Protein AF-A0A2T1GCI3-F1 (afdb_monomer_lite)

Foldseek 3Di:
DCVVLVVVVVVVVCVVCVVVVVVVVVVVVPDDPDDPPLVVLLVLVVVLLVVCVVVVVDPQVQAAADDPVRVVVVCVVLVFADALSVNSVRRGHQQHVDLLCVLFQFDRPVVQPDDPVLNVVVVVVPQDDDDDSQKTWTGDDVSFKTKIFGRPHHNWTFIFMDGPPPSDPPPRDRPDTPSVRSSVRSVVSSVVVVVVVSVVVD

Secondary structure (DSSP, 8-state):
--HHHHHHHHHHHHHHHHHHHHHHHHHHTS----S--HHHHHHHHHHHHHHHHHTTSS-GGG-BPPPHHHHHHHHHHHT----HHHHHHHHHHSSB-THHHHTSSBPPGGGTTS--HHHHHHHHTT-SPPPPTTEEEEEEETTTEEEEEE-SS-SSPBEEEEETT--S-------SBHHHHHHHHHHHHHHHHHHHHHHTT-

Sequence (202 aa):
MPTLHLHLLTVMQNDFESSINRIINFSAEQGMINAIDINDFELSINKIIDFSAEQGMINAIDIKGMTLHEISCFEKKFNISLPVVYKKFISLCGNNGGRLIDESLIYSIPQLVSLPEEVQEMIEEDTYDPIPKNALFFASDRGVVYWYFICDNTPDPLVWLISEGHKQHLPNLPIIKLSDFIISELKRSVEDFIIRRSTDCY

Organism: NCBI:txid2107692

InterPro domains:
  IPR018958 Knr4/Smi1-like domain [PF09346] (67-166)
  IPR018958 Knr4/Smi1-like domain [SM00860] (65-184)
  IPR037883 Knr4/Smi1-like domain superfamily [G3DSA:3.40.1580.10] (59-199)
  IPR037883 Knr4/Smi1-like domain superfamily [SSF160631] (46-165)

pLDDT: mean 73.99, std 18.18, range [32.72, 93.31]

Structure (mmCIF, N/CA/C/O backbone):
data_AF-A0A2T1GCI3-F1
#
_entry.id   AF-A0A2T1GCI3-F1
#
loop_
_atom_site.group_PDB
_atom_site.id
_atom_site.type_symbol
_atom_site.label_atom_id
_atom_site.label_alt_id
_atom_site.label_comp_id
_atom_site.label_asym_id
_atom_site.label_entity_id
_atom_site.label_seq_id
_atom_site.pdbx_PDB_ins_code
_atom_site.Cartn_x
_atom_site.Cartn_y
_atom_site.Cartn_z
_atom_site.occupancy
_atom_site.B_iso_or_equiv
_atom_site.auth_seq_id
_atom_site.auth_comp_id
_atom_site.auth_asym_id
_atom_site.auth_atom_id
_atom_site.pdbx_PDB_model_num
ATOM 1 N N . MET A 1 1 ? 0.619 24.850 34.212 1.00 44.16 1 MET A N 1
ATOM 2 C CA . MET A 1 1 ? 0.667 23.426 34.614 1.00 44.16 1 MET A CA 1
ATOM 3 C C . MET A 1 1 ? 0.911 22.549 33.373 1.00 44.16 1 MET A C 1
ATOM 5 O O . MET A 1 1 ? -0.012 21.875 32.944 1.00 44.16 1 MET A O 1
ATOM 9 N N . PRO A 1 2 ? 2.107 22.569 32.748 1.00 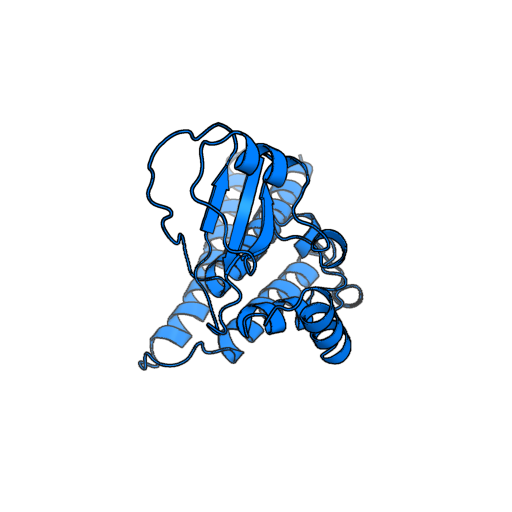50.00 2 PRO A N 1
ATOM 10 C CA . PRO A 1 2 ? 2.387 21.821 31.506 1.00 50.00 2 PRO A CA 1
ATOM 11 C C . PRO A 1 2 ? 2.845 20.371 31.757 1.00 50.00 2 PRO A C 1
ATOM 13 O O . PRO A 1 2 ? 2.850 19.537 30.858 1.00 50.00 2 PRO A O 1
ATOM 16 N N . THR A 1 3 ? 3.238 20.059 32.992 1.00 43.41 3 THR A N 1
ATOM 17 C CA . THR A 1 3 ? 3.963 18.832 33.342 1.00 43.41 3 THR A CA 1
ATOM 18 C C . THR A 1 3 ? 3.081 17.583 33.363 1.00 43.41 3 THR A C 1
ATOM 20 O O . THR A 1 3 ? 3.573 16.498 33.080 1.00 43.41 3 THR A O 1
ATOM 23 N N . LEU A 1 4 ? 1.779 17.719 33.649 1.00 42.34 4 LEU A N 1
ATOM 24 C CA . LEU A 1 4 ? 0.840 16.588 33.629 1.00 42.34 4 LEU A CA 1
ATOM 25 C C . LEU A 1 4 ? 0.531 16.112 32.200 1.00 42.34 4 LEU A C 1
ATOM 27 O O . LEU A 1 4 ? 0.316 14.924 31.986 1.00 42.34 4 LEU A O 1
ATOM 31 N N . HIS A 1 5 ? 0.529 17.033 31.233 1.00 40.22 5 HIS A N 1
ATOM 32 C CA . HIS A 1 5 ? 0.180 16.744 29.843 1.00 40.22 5 HIS A CA 1
ATOM 33 C C . HIS A 1 5 ? 1.302 16.001 29.112 1.00 40.22 5 HIS A C 1
ATOM 35 O O . HIS A 1 5 ? 1.043 14.975 28.488 1.00 40.22 5 HIS A O 1
ATOM 41 N N . LEU A 1 6 ? 2.559 16.439 29.289 1.00 43.06 6 LEU A N 1
ATOM 42 C CA . LEU A 1 6 ? 3.715 15.679 28.801 1.00 43.06 6 LEU A CA 1
ATOM 43 C C . LEU A 1 6 ? 3.746 14.272 29.405 1.00 43.06 6 LEU A C 1
ATOM 45 O O . LEU A 1 6 ? 4.014 13.314 28.695 1.00 43.06 6 LEU A O 1
ATOM 49 N N . HIS A 1 7 ? 3.433 14.133 30.697 1.00 42.34 7 HIS A N 1
ATOM 50 C CA . HIS A 1 7 ? 3.468 12.830 31.358 1.00 42.34 7 HIS A CA 1
ATOM 51 C C . HIS A 1 7 ? 2.409 11.863 30.806 1.00 42.34 7 HIS A C 1
ATOM 53 O O . HIS A 1 7 ? 2.720 10.700 30.584 1.00 42.34 7 HIS A O 1
ATOM 59 N N . LEU A 1 8 ? 1.193 12.340 30.518 1.00 39.59 8 LEU A N 1
ATOM 60 C CA . LEU A 1 8 ? 0.137 11.537 29.888 1.00 39.59 8 LEU A CA 1
ATOM 61 C C . LEU A 1 8 ? 0.494 11.116 28.455 1.00 39.59 8 LEU A C 1
ATOM 63 O O . LEU A 1 8 ? 0.328 9.948 28.119 1.00 39.59 8 LEU A O 1
ATOM 67 N N . LEU A 1 9 ? 1.040 12.026 27.642 1.00 42.19 9 LEU A N 1
ATOM 68 C CA . LEU A 1 9 ? 1.500 11.716 26.281 1.00 42.19 9 LEU A CA 1
ATOM 69 C C . LEU A 1 9 ? 2.639 10.692 26.284 1.00 42.19 9 LEU A C 1
ATOM 71 O O . LEU A 1 9 ? 2.593 9.722 25.534 1.00 42.19 9 LEU A O 1
ATOM 75 N N . THR A 1 10 ? 3.618 10.855 27.178 1.00 44.31 10 THR A N 1
ATOM 76 C CA . THR A 1 10 ? 4.719 9.897 27.335 1.00 44.31 10 THR A CA 1
ATOM 77 C C . THR A 1 10 ? 4.220 8.537 27.821 1.00 44.31 10 THR A C 1
ATOM 79 O O . THR A 1 10 ? 4.706 7.515 27.354 1.00 44.31 10 THR A O 1
ATOM 82 N N . VAL A 1 11 ? 3.235 8.488 28.723 1.00 45.91 11 VAL A N 1
ATOM 83 C CA . VAL A 1 11 ? 2.642 7.222 29.186 1.00 45.91 11 VAL A CA 1
ATOM 84 C C . VAL A 1 11 ? 1.863 6.532 28.063 1.00 45.91 11 VAL A C 1
ATOM 86 O O . VAL A 1 11 ? 2.051 5.340 27.863 1.00 45.91 11 VAL A O 1
ATOM 89 N N . MET A 1 12 ? 1.074 7.265 27.272 1.00 45.44 12 MET A N 1
ATOM 90 C CA . MET A 1 12 ? 0.324 6.693 26.145 1.00 45.44 12 MET A CA 1
ATOM 91 C C . MET A 1 12 ? 1.232 6.220 25.000 1.00 45.44 12 MET A C 1
ATOM 93 O O . MET A 1 12 ? 0.994 5.152 24.441 1.00 45.44 12 MET A O 1
ATOM 97 N N . GLN A 1 13 ? 2.291 6.971 24.677 1.00 45.19 13 GLN A N 1
ATOM 98 C CA . GLN A 1 13 ? 3.302 6.562 23.695 1.00 45.19 13 GLN A CA 1
ATOM 99 C C . GLN A 1 13 ? 4.082 5.333 24.172 1.00 45.19 13 GLN A C 1
ATOM 101 O O . GLN A 1 13 ? 4.258 4.389 23.409 1.00 45.19 13 GLN A O 1
ATOM 106 N N . ASN A 1 14 ? 4.473 5.294 25.448 1.00 46.28 14 ASN A N 1
ATOM 107 C CA . ASN A 1 14 ? 5.158 4.137 26.021 1.00 46.28 14 ASN A CA 1
ATOM 108 C C . ASN A 1 14 ? 4.250 2.904 26.098 1.00 46.28 14 ASN A C 1
ATOM 110 O O . ASN A 1 14 ? 4.732 1.797 25.883 1.00 46.28 14 ASN A O 1
ATOM 114 N N . ASP A 1 15 ? 2.954 3.063 26.375 1.00 48.19 15 ASP A N 1
ATOM 115 C CA . ASP A 1 15 ? 1.998 1.951 26.386 1.00 48.19 15 ASP A CA 1
ATOM 116 C C . ASP A 1 15 ? 1.708 1.434 24.971 1.00 48.19 15 ASP A C 1
ATOM 118 O O . ASP A 1 15 ? 1.579 0.221 24.782 1.00 48.19 15 ASP A O 1
ATOM 122 N N . PHE A 1 16 ? 1.682 2.314 23.966 1.00 50.75 16 PHE A N 1
ATOM 123 C CA . PHE A 1 16 ? 1.576 1.940 22.555 1.00 50.75 16 PHE A CA 1
ATOM 124 C C . PHE A 1 16 ? 2.830 1.204 22.074 1.00 50.75 16 PHE A C 1
ATOM 126 O O . PHE A 1 16 ? 2.729 0.069 21.605 1.00 50.75 16 PHE A O 1
ATOM 133 N N . GLU A 1 17 ? 4.019 1.780 22.271 1.00 45.53 17 GLU A N 1
ATOM 134 C CA . GLU A 1 17 ? 5.284 1.131 21.919 1.00 45.53 17 GLU A CA 1
ATOM 135 C C . GLU A 1 17 ? 5.468 -0.184 22.683 1.00 45.53 17 GLU A C 1
ATOM 137 O O . GLU A 1 17 ? 5.867 -1.182 22.095 1.00 45.53 17 GLU A O 1
ATOM 142 N N . SER A 1 18 ? 5.123 -0.242 23.972 1.00 51.00 18 SER A N 1
ATOM 143 C CA . SER A 1 18 ? 5.188 -1.464 24.785 1.00 51.00 18 SER A CA 1
ATOM 144 C C . SER A 1 18 ? 4.214 -2.537 24.297 1.00 51.00 18 SER A C 1
ATOM 146 O O . SER A 1 18 ? 4.582 -3.710 24.218 1.00 51.00 18 SER A O 1
ATOM 148 N N . SER A 1 19 ? 2.990 -2.160 23.919 1.00 44.72 19 SER A N 1
ATOM 149 C CA . SER A 1 19 ? 1.986 -3.099 23.407 1.00 44.72 19 SER A CA 1
ATOM 150 C C . SER A 1 19 ? 2.368 -3.625 22.027 1.00 44.72 19 SER A C 1
ATOM 152 O O . SER A 1 19 ? 2.342 -4.833 21.800 1.00 44.72 19 SER A O 1
ATOM 154 N N . ILE A 1 20 ? 2.820 -2.750 21.130 1.00 44.78 20 ILE A N 1
ATOM 155 C CA . ILE A 1 20 ? 3.276 -3.117 19.788 1.00 44.78 20 ILE A CA 1
ATOM 156 C C . ILE A 1 20 ? 4.565 -3.945 19.855 1.00 44.78 20 ILE A C 1
ATOM 158 O O . ILE A 1 20 ? 4.640 -4.996 19.223 1.00 44.78 20 ILE A O 1
ATOM 162 N N . ASN A 1 21 ? 5.541 -3.563 20.683 1.00 44.88 21 ASN A N 1
ATOM 163 C CA . ASN A 1 21 ? 6.788 -4.314 20.845 1.00 44.88 21 ASN A CA 1
ATOM 164 C C . ASN A 1 21 ? 6.571 -5.666 21.534 1.00 44.88 21 ASN A C 1
ATOM 166 O O . ASN A 1 21 ? 7.209 -6.643 21.154 1.00 44.88 21 ASN A O 1
ATOM 170 N N . ARG A 1 22 ? 5.644 -5.784 22.497 1.00 45.28 22 ARG A N 1
ATOM 171 C CA . ARG A 1 22 ? 5.258 -7.094 23.062 1.00 45.28 22 ARG A CA 1
ATOM 172 C C . ARG A 1 22 ? 4.640 -8.013 22.013 1.00 45.28 22 ARG A C 1
ATOM 174 O O . ARG A 1 22 ? 4.895 -9.212 22.037 1.00 45.28 22 ARG A O 1
ATOM 181 N N . ILE A 1 23 ? 3.857 -7.458 21.093 1.00 44.97 23 ILE A N 1
ATOM 182 C CA . ILE A 1 23 ? 3.200 -8.215 20.022 1.00 44.97 23 ILE A CA 1
ATOM 183 C C . ILE A 1 23 ? 4.208 -8.625 18.933 1.00 44.97 23 ILE A C 1
ATOM 185 O O . ILE A 1 23 ? 4.157 -9.754 18.449 1.00 44.97 23 ILE A O 1
ATOM 189 N N . ILE A 1 24 ? 5.159 -7.752 18.592 1.00 42.09 24 ILE A N 1
ATOM 190 C CA . ILE A 1 24 ? 6.235 -8.036 17.627 1.00 42.09 24 ILE A CA 1
ATOM 191 C C . ILE A 1 24 ? 7.214 -9.075 18.191 1.00 42.09 24 ILE A C 1
ATOM 193 O O . ILE A 1 24 ? 7.552 -10.041 17.508 1.00 42.09 24 ILE A O 1
ATOM 197 N N . ASN A 1 25 ? 7.610 -8.946 19.461 1.00 41.62 25 ASN A N 1
ATOM 198 C CA . ASN A 1 25 ? 8.545 -9.879 20.094 1.00 41.62 25 ASN A CA 1
ATOM 199 C C . ASN A 1 25 ? 7.956 -11.286 20.282 1.00 41.62 25 ASN A C 1
ATOM 201 O O . ASN A 1 25 ? 8.707 -12.254 20.253 1.00 41.62 25 ASN A O 1
ATOM 205 N N . PHE A 1 26 ? 6.629 -11.426 20.385 1.00 40.62 26 PHE A N 1
ATOM 206 C CA . PHE A 1 26 ? 5.978 -12.742 20.389 1.00 40.62 26 PHE A CA 1
ATOM 207 C C . PHE A 1 26 ? 6.154 -13.493 19.055 1.00 40.62 26 PHE A C 1
ATOM 209 O O . PHE A 1 26 ? 6.191 -14.720 19.034 1.00 40.62 26 PHE A O 1
ATOM 216 N N . SER A 1 27 ? 6.312 -12.760 17.948 1.00 39.66 27 SER A N 1
ATOM 217 C CA . SER A 1 27 ? 6.485 -13.336 16.605 1.00 39.66 27 SER A CA 1
ATOM 218 C C . SER A 1 27 ? 7.957 -13.667 16.304 1.00 39.66 27 SER A C 1
ATOM 220 O O . SER A 1 27 ? 8.249 -14.588 15.548 1.00 39.66 27 SER A O 1
ATOM 222 N N . ALA A 1 28 ? 8.906 -12.982 16.956 1.00 38.25 28 ALA A N 1
ATOM 223 C CA . ALA A 1 28 ? 10.346 -13.189 16.767 1.00 38.25 28 ALA A CA 1
ATOM 224 C C . ALA A 1 28 ? 10.915 -14.438 17.481 1.00 38.25 28 ALA A C 1
ATOM 226 O O . ALA A 1 28 ? 11.999 -14.901 17.126 1.00 38.25 28 ALA A O 1
ATOM 227 N N . GLU A 1 29 ? 10.206 -15.012 18.461 1.00 42.09 29 GLU A N 1
ATOM 228 C CA . GLU A 1 29 ? 10.645 -16.225 19.178 1.00 42.09 29 GLU A CA 1
ATOM 229 C C . GLU A 1 29 ? 10.379 -17.535 18.406 1.00 42.09 29 GLU A C 1
ATOM 231 O O . GLU A 1 29 ? 10.914 -18.586 18.764 1.00 42.09 29 GLU A O 1
ATOM 236 N N . GLN A 1 30 ? 9.623 -17.493 17.303 1.00 41.72 30 GLN A N 1
ATOM 237 C CA . GLN A 1 30 ? 9.392 -18.636 16.410 1.00 41.72 30 GLN A CA 1
ATOM 238 C C . GLN A 1 30 ? 10.363 -18.563 15.224 1.00 41.72 30 GLN A C 1
ATOM 240 O O . GLN A 1 30 ? 10.015 -18.186 14.109 1.00 41.72 30 GLN A O 1
ATOM 245 N N . GLY A 1 31 ? 11.634 -18.873 15.478 1.00 37.59 31 GLY A N 1
ATOM 246 C CA . GLY A 1 31 ? 12.679 -18.800 14.464 1.00 37.59 31 GLY A CA 1
ATOM 247 C C . GLY A 1 31 ? 12.422 -19.713 13.262 1.00 37.59 31 GLY A C 1
ATOM 248 O O . GLY A 1 31 ? 12.626 -20.914 13.381 1.00 37.59 31 GLY A O 1
ATOM 249 N N . MET A 1 32 ? 12.074 -19.132 12.105 1.00 32.72 32 MET A N 1
ATOM 250 C CA . MET A 1 32 ? 12.377 -19.623 10.750 1.00 32.72 32 MET A CA 1
ATOM 251 C C . MET A 1 32 ? 12.239 -18.487 9.721 1.00 32.72 32 MET A C 1
ATOM 253 O O . MET A 1 32 ? 11.146 -18.032 9.407 1.00 32.72 32 MET A O 1
ATOM 257 N N . ILE A 1 33 ? 13.359 -18.058 9.136 1.00 42.31 33 ILE A N 1
ATOM 258 C CA . ILE A 1 33 ? 13.370 -17.248 7.911 1.00 42.31 33 ILE A CA 1
ATOM 259 C C . ILE A 1 33 ? 13.001 -18.189 6.756 1.00 42.31 33 ILE A C 1
ATOM 261 O O . ILE A 1 33 ? 13.798 -19.080 6.470 1.00 42.31 33 ILE A O 1
ATOM 265 N N . ASN A 1 34 ? 11.814 -18.035 6.148 1.00 42.44 34 ASN A N 1
ATOM 266 C CA . ASN A 1 34 ? 11.482 -18.330 4.732 1.00 42.44 34 ASN A CA 1
ATOM 267 C C . ASN A 1 34 ? 9.962 -18.445 4.495 1.00 42.44 34 ASN A C 1
ATOM 269 O O . ASN A 1 34 ? 9.430 -19.520 4.238 1.00 42.44 34 ASN A O 1
ATOM 273 N N . ALA A 1 35 ? 9.278 -17.313 4.554 1.00 42.00 35 ALA A N 1
ATOM 274 C CA . ALA A 1 35 ? 8.058 -16.949 3.836 1.00 42.00 35 ALA A CA 1
ATOM 275 C C . ALA A 1 35 ? 7.761 -15.526 4.315 1.00 42.00 35 ALA A C 1
ATOM 277 O O . ALA A 1 35 ? 8.018 -15.214 5.475 1.00 42.00 35 ALA A O 1
ATOM 278 N N . ILE A 1 36 ? 7.236 -14.647 3.467 1.00 55.16 36 ILE A N 1
ATOM 279 C CA . ILE A 1 36 ? 6.446 -13.548 4.030 1.00 55.16 36 ILE A CA 1
ATOM 280 C C . ILE A 1 36 ? 5.356 -14.253 4.824 1.00 55.16 36 ILE A C 1
ATOM 282 O O . ILE A 1 36 ? 4.579 -14.997 4.215 1.00 55.16 36 ILE A O 1
ATOM 286 N N . ASP A 1 37 ? 5.325 -14.093 6.146 1.00 76.38 37 ASP A N 1
ATOM 287 C CA . ASP A 1 37 ? 4.155 -14.530 6.889 1.00 76.38 37 ASP A CA 1
ATOM 288 C C . ASP A 1 37 ? 3.035 -13.550 6.540 1.00 76.38 37 ASP A C 1
ATOM 290 O O . ASP A 1 37 ? 2.829 -12.499 7.143 1.00 76.38 37 ASP A O 1
ATOM 294 N N . ILE A 1 38 ? 2.374 -13.855 5.425 1.00 76.31 38 ILE A N 1
ATOM 295 C CA . ILE A 1 38 ? 1.299 -13.048 4.869 1.00 76.31 38 ILE A CA 1
ATOM 296 C C . ILE A 1 38 ? 0.133 -12.962 5.856 1.00 76.31 38 ILE A C 1
ATOM 298 O O . ILE A 1 38 ? -0.625 -11.993 5.805 1.00 76.31 38 ILE A O 1
ATOM 302 N N . ASN A 1 39 ? 0.017 -13.941 6.762 1.00 80.00 39 ASN A N 1
ATOM 303 C CA . ASN A 1 39 ? -0.967 -13.923 7.830 1.00 80.00 39 ASN A CA 1
ATOM 304 C C . ASN A 1 39 ? -0.558 -12.914 8.902 1.00 80.00 39 ASN A C 1
ATOM 306 O O . ASN A 1 39 ? -1.410 -12.151 9.345 1.00 80.00 39 ASN A O 1
ATOM 310 N N . ASP A 1 40 ? 0.725 -12.837 9.266 1.00 86.62 40 ASP A N 1
ATOM 311 C CA . ASP A 1 40 ? 1.217 -11.812 10.197 1.00 86.62 40 ASP A CA 1
ATOM 312 C C . ASP A 1 40 ? 1.079 -10.398 9.622 1.00 86.62 40 ASP A C 1
ATOM 314 O O . ASP A 1 40 ? 0.693 -9.465 10.335 1.00 86.62 40 ASP A O 1
ATOM 318 N N . PHE A 1 41 ? 1.339 -10.229 8.322 1.00 88.44 41 PHE A N 1
ATOM 319 C CA . PHE A 1 41 ? 1.125 -8.958 7.628 1.00 88.44 41 PHE A CA 1
ATOM 320 C C . PHE A 1 41 ? -0.356 -8.549 7.639 1.00 88.44 41 PHE A C 1
ATOM 322 O O . PHE A 1 41 ? -0.692 -7.436 8.044 1.00 88.44 41 PHE A O 1
ATOM 329 N N . GLU A 1 42 ? -1.256 -9.457 7.254 1.00 89.69 42 GLU A N 1
ATOM 330 C CA . GLU A 1 42 ? -2.705 -9.235 7.317 1.00 89.69 42 GLU A CA 1
ATOM 331 C C . GLU A 1 42 ? -3.178 -8.922 8.738 1.00 89.69 42 GLU A C 1
ATOM 333 O O . GLU A 1 42 ? -3.931 -7.971 8.949 1.00 89.69 42 GLU A O 1
ATOM 338 N N . LEU A 1 43 ? -2.724 -9.701 9.720 1.00 89.69 43 LEU A N 1
ATOM 339 C CA . LEU A 1 43 ? -3.068 -9.518 11.124 1.00 89.69 43 LEU A CA 1
ATOM 340 C C . LEU A 1 43 ? -2.609 -8.147 11.625 1.00 89.69 43 LEU A C 1
ATOM 342 O O . LEU A 1 43 ? -3.327 -7.504 12.387 1.00 89.69 43 LEU A O 1
ATOM 346 N N . SER A 1 44 ? -1.437 -7.686 11.190 1.00 90.75 44 SER A N 1
ATOM 347 C CA . SER A 1 44 ? -0.918 -6.362 11.528 1.00 90.75 44 SER A CA 1
ATOM 348 C C . SER A 1 44 ? -1.790 -5.246 10.953 1.00 90.75 44 SER A C 1
ATOM 350 O O . SER A 1 44 ? -2.116 -4.311 11.680 1.00 90.75 44 SER A O 1
ATOM 352 N N . ILE A 1 45 ? -2.231 -5.360 9.694 1.00 90.88 45 ILE A N 1
ATOM 353 C CA . ILE A 1 45 ? -3.151 -4.382 9.093 1.00 90.88 45 ILE A CA 1
ATOM 354 C C . ILE A 1 45 ? -4.489 -4.369 9.835 1.00 90.88 45 ILE A C 1
ATOM 356 O O . ILE A 1 45 ? -4.957 -3.297 10.212 1.00 90.88 45 ILE A O 1
ATOM 360 N N . ASN A 1 46 ? -5.085 -5.537 10.091 1.00 90.94 46 ASN A N 1
ATOM 361 C CA . ASN A 1 46 ? -6.365 -5.622 10.798 1.00 90.94 46 ASN A CA 1
ATOM 362 C C . ASN A 1 46 ? -6.279 -5.004 12.198 1.00 90.94 46 ASN A C 1
ATOM 364 O O . ASN A 1 46 ? -7.134 -4.206 12.559 1.00 90.94 46 ASN A O 1
ATOM 368 N N . LYS A 1 47 ? -5.197 -5.265 12.944 1.00 90.38 47 LYS A N 1
ATOM 369 C CA . LYS A 1 47 ? -4.958 -4.627 14.249 1.00 90.38 47 LYS A CA 1
ATOM 370 C C . LYS A 1 47 ? -4.884 -3.104 14.154 1.00 90.38 47 LYS A C 1
ATOM 372 O O . LYS A 1 47 ? -5.399 -2.421 15.032 1.00 90.38 47 LYS A O 1
ATOM 377 N N . ILE A 1 48 ? -4.240 -2.569 13.114 1.00 90.88 48 ILE A N 1
ATOM 378 C CA . ILE A 1 48 ? -4.174 -1.119 12.899 1.00 90.88 48 ILE A CA 1
ATOM 379 C C . ILE A 1 48 ? -5.567 -0.566 12.584 1.00 90.88 48 ILE A C 1
ATOM 381 O O . ILE A 1 48 ? -5.938 0.461 13.144 1.00 90.88 48 ILE A O 1
ATOM 385 N N . ILE A 1 49 ? -6.353 -1.241 11.740 1.00 90.25 49 ILE A N 1
ATOM 386 C CA . ILE A 1 49 ? -7.736 -0.848 11.425 1.00 90.25 49 ILE A CA 1
ATOM 387 C C . ILE A 1 49 ? -8.598 -0.847 12.693 1.00 90.25 49 ILE A C 1
ATOM 389 O O . ILE A 1 49 ? -9.247 0.158 12.981 1.00 90.25 49 ILE A O 1
ATOM 393 N N . ASP A 1 50 ? -8.565 -1.929 13.471 1.00 90.19 50 ASP A N 1
ATOM 394 C CA . ASP A 1 50 ? -9.333 -2.062 14.712 1.00 90.19 50 ASP A CA 1
ATOM 395 C C . ASP A 1 50 ? -8.967 -0.948 15.699 1.00 90.19 50 ASP A C 1
ATOM 397 O O . ASP A 1 50 ? -9.837 -0.215 16.168 1.00 90.19 50 ASP A O 1
ATOM 401 N N . PHE A 1 51 ? -7.670 -0.736 15.931 1.00 90.56 51 PHE A N 1
ATOM 402 C CA . PHE A 1 51 ? -7.192 0.331 16.805 1.00 90.56 51 PHE A CA 1
ATOM 403 C C . PHE A 1 51 ? -7.593 1.724 16.295 1.00 90.56 51 PHE A C 1
ATOM 405 O O . PHE A 1 51 ? -8.038 2.571 17.067 1.00 90.56 51 PHE A O 1
ATOM 412 N N . SER A 1 52 ? -7.506 1.970 14.985 1.00 88.19 52 SER A N 1
ATOM 413 C CA . SER A 1 52 ? -7.936 3.238 14.377 1.00 88.19 52 SER A CA 1
ATOM 414 C C . SER A 1 52 ? -9.431 3.493 14.590 1.00 88.19 52 SER A C 1
ATOM 416 O O . SER A 1 52 ? -9.845 4.633 14.826 1.00 88.19 52 SER A O 1
ATOM 418 N N . ALA A 1 53 ? -10.251 2.441 14.527 1.00 89.31 53 ALA A N 1
ATOM 419 C CA . ALA A 1 53 ? -11.677 2.519 14.814 1.00 89.31 53 ALA A CA 1
ATOM 420 C C . ALA A 1 53 ? -11.942 2.798 16.302 1.00 89.31 53 ALA A C 1
ATOM 422 O O . ALA A 1 53 ? -12.771 3.649 16.624 1.00 89.31 53 ALA A O 1
ATOM 423 N N . GLU A 1 54 ? -11.195 2.164 17.211 1.00 90.12 54 GLU A N 1
ATOM 424 C CA . GLU A 1 54 ? -11.261 2.428 18.657 1.00 90.12 54 GLU A CA 1
ATOM 425 C C . GLU A 1 54 ? -10.911 3.883 19.006 1.00 90.12 54 GLU A C 1
ATOM 427 O O . GLU A 1 54 ? -11.558 4.485 19.865 1.00 90.12 54 GLU A O 1
ATOM 432 N N . GLN A 1 55 ? -9.939 4.484 18.309 1.00 88.56 55 GLN A N 1
ATOM 433 C CA . GLN A 1 55 ? -9.589 5.904 18.471 1.00 88.56 55 GLN A CA 1
ATOM 434 C C . GLN A 1 55 ? -10.615 6.865 17.838 1.00 88.56 55 GLN A C 1
ATOM 436 O O . GLN A 1 55 ? -10.507 8.089 17.981 1.00 88.56 55 GLN A O 1
ATOM 441 N N . GLY A 1 56 ? -11.614 6.340 17.121 1.00 88.06 56 GLY A N 1
ATOM 442 C CA . GLY A 1 56 ? -12.593 7.131 16.378 1.00 88.06 56 GLY A CA 1
ATOM 443 C C . GLY A 1 56 ? -11.990 7.885 15.189 1.00 88.06 56 GLY A C 1
ATOM 444 O O . GLY A 1 56 ? -12.553 8.896 14.767 1.00 88.06 56 GLY A O 1
ATOM 445 N N . MET A 1 57 ? -10.838 7.436 14.678 1.00 85.12 57 MET A N 1
ATOM 446 C CA . MET A 1 57 ? -10.220 7.978 13.463 1.00 85.12 57 MET A CA 1
ATOM 447 C C . MET A 1 57 ? -11.022 7.574 12.228 1.00 85.12 57 MET A C 1
ATOM 449 O O . MET A 1 57 ? -11.263 8.382 11.332 1.00 85.12 57 MET A O 1
ATOM 453 N N . ILE A 1 58 ? -11.451 6.315 12.204 1.00 88.81 58 ILE A N 1
ATOM 454 C CA . ILE A 1 58 ? -12.242 5.719 11.134 1.00 88.81 58 ILE A CA 1
ATOM 455 C C . ILE A 1 58 ? -13.486 5.054 11.713 1.00 88.81 58 ILE A C 1
ATOM 457 O O . ILE A 1 58 ? -13.564 4.747 12.900 1.00 88.81 58 ILE A O 1
ATOM 461 N N . ASN A 1 59 ? -14.446 4.778 10.843 1.00 85.25 59 ASN A N 1
ATOM 462 C CA . ASN A 1 59 ? -15.514 3.836 11.117 1.00 85.25 59 ASN A CA 1
ATOM 463 C C . ASN A 1 59 ? -15.200 2.549 10.349 1.00 85.25 59 ASN A C 1
ATOM 465 O O . ASN A 1 59 ? -15.111 2.573 9.124 1.00 85.25 59 ASN A O 1
ATOM 469 N N . ALA A 1 60 ? -15.021 1.434 11.060 1.00 78.50 60 ALA A N 1
ATOM 470 C CA . ALA A 1 60 ? -14.617 0.161 10.457 1.00 78.50 60 ALA A CA 1
ATOM 471 C C . ALA A 1 60 ? -15.578 -0.318 9.351 1.00 78.50 60 ALA A C 1
ATOM 473 O O . ALA A 1 60 ? -15.152 -0.986 8.415 1.00 78.50 60 ALA A O 1
ATOM 474 N N . ILE A 1 61 ? -16.860 0.063 9.422 1.00 79.81 61 ILE A N 1
ATOM 475 C CA . ILE A 1 61 ? -17.881 -0.283 8.417 1.00 79.81 61 ILE A CA 1
ATOM 476 C C . ILE A 1 61 ? -17.617 0.415 7.075 1.00 79.81 61 ILE A C 1
ATOM 478 O O . ILE A 1 61 ? -17.999 -0.098 6.023 1.00 79.81 61 ILE A O 1
ATOM 482 N N . ASP A 1 62 ? -16.955 1.571 7.106 1.00 82.06 62 ASP A N 1
ATOM 483 C CA . ASP A 1 62 ? -16.672 2.366 5.914 1.00 82.06 62 ASP A CA 1
ATOM 484 C C . ASP A 1 62 ? -15.395 1.892 5.201 1.00 82.06 62 ASP A C 1
ATOM 486 O O . ASP A 1 62 ? -15.161 2.267 4.048 1.00 82.06 62 ASP A O 1
ATOM 490 N N . ILE A 1 63 ? -14.601 1.026 5.846 1.00 86.00 63 ILE A N 1
ATOM 491 C CA . ILE A 1 63 ? -13.421 0.411 5.241 1.00 86.00 63 ILE A CA 1
ATOM 492 C C . ILE A 1 63 ? -13.852 -0.669 4.254 1.00 86.00 63 ILE A C 1
ATOM 494 O O . ILE A 1 63 ? -14.561 -1.619 4.584 1.00 86.00 63 ILE A O 1
ATOM 498 N N . LYS A 1 64 ? -13.393 -0.528 3.015 1.00 87.31 64 LYS A N 1
ATOM 499 C CA . LYS A 1 64 ? -13.726 -1.421 1.916 1.00 87.31 64 LYS A CA 1
ATOM 500 C C . LYS A 1 64 ? -12.475 -1.790 1.139 1.00 87.31 64 LYS A C 1
ATOM 502 O O . LYS A 1 64 ? -11.795 -0.938 0.571 1.00 87.31 64 LYS A O 1
ATOM 507 N N . GLY A 1 65 ? -12.205 -3.081 1.049 1.00 88.69 65 GLY A N 1
ATOM 508 C CA . GLY A 1 65 ? -11.179 -3.615 0.169 1.00 88.69 65 GLY A CA 1
ATOM 509 C C . GLY A 1 65 ? -11.651 -3.833 -1.267 1.00 88.69 65 GLY A C 1
ATOM 510 O O . GLY A 1 65 ? -12.839 -3.735 -1.588 1.00 88.69 65 GLY A O 1
ATOM 511 N N . MET A 1 66 ? -10.700 -4.160 -2.137 1.00 89.62 66 MET A N 1
ATOM 512 C CA . MET A 1 66 ? -10.967 -4.688 -3.469 1.00 89.62 66 MET A CA 1
ATOM 513 C C . MET A 1 66 ? -11.234 -6.192 -3.420 1.00 89.62 66 MET A C 1
ATOM 515 O O . MET A 1 66 ? -10.534 -6.966 -2.769 1.00 89.62 66 MET A O 1
ATOM 519 N N . THR A 1 67 ? -12.213 -6.628 -4.194 1.00 90.94 67 THR A N 1
ATOM 520 C CA . THR A 1 67 ? -12.450 -8.038 -4.483 1.00 90.94 67 THR A CA 1
ATOM 521 C C . THR A 1 67 ? -11.352 -8.607 -5.382 1.00 90.94 67 THR A C 1
ATOM 523 O O . THR A 1 67 ? -10.728 -7.897 -6.172 1.00 90.94 67 THR A O 1
ATOM 526 N N . LEU A 1 68 ? -11.169 -9.931 -5.352 1.00 91.06 68 LEU A N 1
ATOM 527 C CA . LEU A 1 68 ? -10.254 -10.625 -6.270 1.00 91.06 68 LEU A CA 1
ATOM 528 C C . LEU A 1 68 ? -10.569 -10.339 -7.747 1.00 91.06 68 LEU A C 1
ATOM 530 O O . LEU A 1 68 ? -9.666 -10.299 -8.581 1.00 91.06 68 LEU A O 1
ATOM 534 N N . HIS A 1 69 ? -11.848 -10.129 -8.072 1.00 91.62 69 HIS A N 1
ATOM 535 C CA . HIS A 1 69 ? -12.269 -9.762 -9.418 1.00 91.62 69 HIS A CA 1
ATOM 536 C C . HIS A 1 69 ? -11.777 -8.362 -9.802 1.00 91.62 69 HIS A C 1
ATOM 538 O O . HIS A 1 69 ? -11.169 -8.210 -10.858 1.00 91.62 69 HIS A O 1
ATOM 544 N N . GLU A 1 70 ? -11.972 -7.364 -8.934 1.00 90.19 70 GLU A N 1
ATOM 545 C CA . GLU A 1 70 ? -11.490 -5.995 -9.159 1.00 90.19 70 GLU A CA 1
ATOM 546 C C . GLU A 1 70 ? -9.960 -5.951 -9.284 1.00 90.19 70 GLU A C 1
ATOM 548 O O . GLU A 1 70 ? -9.443 -5.303 -10.193 1.00 90.19 70 GLU A O 1
ATOM 553 N N . ILE A 1 71 ? -9.238 -6.694 -8.437 1.00 90.69 71 ILE A N 1
ATOM 554 C CA . ILE A 1 71 ? -7.772 -6.817 -8.507 1.00 90.69 71 ILE A CA 1
ATOM 555 C C . ILE A 1 71 ? -7.348 -7.428 -9.848 1.00 90.69 71 ILE A C 1
ATOM 557 O O . ILE A 1 71 ? -6.475 -6.890 -10.524 1.00 90.69 71 ILE A O 1
ATOM 561 N N . SER A 1 72 ? -7.997 -8.513 -10.282 1.00 91.56 72 SER A N 1
ATOM 562 C CA . SER A 1 72 ? -7.692 -9.143 -11.572 1.00 91.56 72 SER A CA 1
ATOM 563 C C . SER A 1 72 ? -7.985 -8.214 -12.755 1.00 91.56 72 SER A C 1
ATOM 565 O O . SER A 1 72 ? -7.232 -8.190 -13.730 1.00 91.56 72 SER A O 1
ATOM 567 N N . CYS A 1 73 ? -9.066 -7.434 -12.691 1.00 90.06 73 CYS A N 1
ATOM 568 C CA . CYS A 1 73 ? -9.377 -6.418 -13.693 1.00 90.06 73 CYS A CA 1
ATOM 569 C C . CYS A 1 73 ? -8.315 -5.312 -13.731 1.00 90.06 73 CYS A C 1
ATOM 571 O O . CYS A 1 73 ? -7.937 -4.887 -14.823 1.00 90.06 73 CYS A O 1
ATOM 573 N N . PHE A 1 74 ? -7.807 -4.884 -12.573 1.00 87.31 74 PHE A N 1
ATOM 574 C CA . PHE A 1 74 ? -6.716 -3.916 -12.466 1.00 87.31 74 PHE A CA 1
ATOM 575 C C . PHE A 1 74 ? -5.417 -4.457 -13.084 1.00 87.31 74 PHE A C 1
ATOM 577 O O . PHE A 1 74 ? -4.877 -3.839 -13.999 1.00 87.31 74 PHE A O 1
ATOM 584 N N . GLU A 1 75 ? -4.975 -5.652 -12.677 1.00 89.56 75 GLU A N 1
ATOM 585 C CA . GLU A 1 75 ? -3.789 -6.329 -13.231 1.00 89.56 75 GLU A CA 1
ATOM 586 C C . GLU A 1 75 ? -3.872 -6.452 -14.764 1.00 89.56 75 GLU A C 1
ATOM 588 O O . GLU A 1 75 ? -2.926 -6.113 -15.478 1.00 89.56 75 GLU A O 1
ATOM 593 N N . LYS A 1 76 ? -5.041 -6.842 -15.296 1.00 90.38 76 LYS A N 1
ATOM 594 C CA . LYS A 1 76 ? -5.283 -6.931 -16.747 1.00 90.38 76 LYS A CA 1
ATOM 595 C C . LYS A 1 76 ? -5.257 -5.576 -17.446 1.00 90.38 76 LYS A C 1
ATOM 597 O O . LYS A 1 76 ? -4.703 -5.482 -18.537 1.00 90.38 76 LYS A O 1
ATOM 602 N N . LYS A 1 77 ? -5.867 -4.543 -16.854 1.00 87.06 77 LYS A N 1
ATOM 603 C CA . LYS A 1 77 ? -5.946 -3.198 -17.444 1.00 87.06 77 LYS A CA 1
ATOM 604 C C . LYS A 1 77 ? -4.558 -2.589 -17.640 1.00 87.06 77 LYS A C 1
ATOM 606 O O . LYS A 1 77 ? -4.322 -1.963 -18.668 1.00 87.06 77 LYS A O 1
ATOM 611 N N . PHE A 1 78 ? -3.663 -2.788 -16.675 1.00 83.31 78 PHE A N 1
ATOM 612 C CA . PHE A 1 78 ? -2.313 -2.218 -16.694 1.00 83.31 78 PHE A CA 1
ATOM 613 C C . PHE A 1 78 ? -1.241 -3.193 -17.194 1.00 83.31 78 PHE A C 1
ATOM 615 O O . PHE A 1 78 ? -0.083 -2.807 -17.315 1.00 83.31 78 PHE A O 1
ATOM 622 N N . ASN A 1 79 ? -1.616 -4.433 -17.530 1.00 88.12 79 ASN A N 1
ATOM 623 C CA . ASN A 1 79 ? -0.696 -5.488 -17.958 1.00 88.12 79 ASN A CA 1
ATOM 624 C C . ASN A 1 79 ? 0.464 -5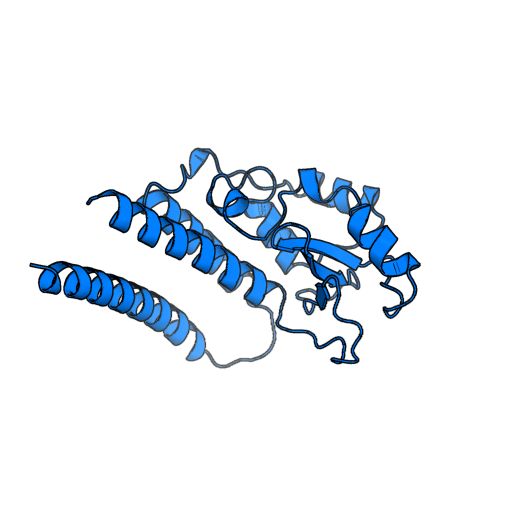.700 -16.960 1.00 88.12 79 ASN A C 1
ATOM 626 O O . ASN A 1 79 ? 1.630 -5.805 -17.345 1.00 88.12 79 ASN A O 1
ATOM 630 N N . ILE A 1 80 ? 0.126 -5.751 -15.670 1.00 88.81 80 ILE A N 1
ATOM 631 C CA . ILE A 1 80 ? 1.054 -5.972 -14.552 1.00 88.81 80 ILE A CA 1
ATOM 632 C C . ILE A 1 80 ? 0.588 -7.144 -13.685 1.00 88.81 80 ILE A C 1
ATOM 634 O O . ILE A 1 80 ? -0.575 -7.539 -13.720 1.00 88.81 80 ILE A O 1
ATOM 638 N N . SER A 1 81 ? 1.500 -7.674 -12.873 1.00 91.44 81 SER A N 1
ATOM 639 C CA . SER A 1 81 ? 1.212 -8.667 -11.834 1.00 91.44 81 SER A CA 1
ATOM 640 C C . SER A 1 81 ? 1.530 -8.052 -10.478 1.00 91.44 81 SER A C 1
ATOM 642 O O . SER A 1 81 ? 2.692 -7.759 -10.187 1.00 91.44 81 SER A O 1
ATOM 644 N N . LEU A 1 82 ? 0.501 -7.808 -9.666 1.00 92.31 82 LEU A N 1
ATOM 645 C CA . LEU A 1 82 ? 0.679 -7.169 -8.372 1.00 92.31 82 LEU A CA 1
ATOM 646 C C . LEU A 1 82 ? 1.341 -8.137 -7.378 1.00 92.31 82 LEU A C 1
ATOM 648 O O . LEU A 1 82 ? 0.976 -9.322 -7.331 1.00 92.31 82 LEU A O 1
ATOM 652 N N . PRO A 1 83 ? 2.248 -7.636 -6.521 1.00 93.19 83 PRO A N 1
ATOM 653 C CA . PRO A 1 83 ? 2.787 -8.395 -5.403 1.00 93.19 83 PRO A CA 1
ATOM 654 C C . PRO A 1 83 ? 1.694 -8.966 -4.504 1.00 93.19 83 PRO A C 1
ATOM 656 O O . PRO A 1 83 ? 0.642 -8.353 -4.309 1.00 93.19 83 PRO A O 1
ATOM 659 N N . VAL A 1 84 ? 1.962 -10.123 -3.900 1.00 93.31 84 VAL A N 1
ATOM 660 C CA . VAL A 1 84 ? 1.032 -10.773 -2.962 1.00 93.31 84 VAL A CA 1
ATOM 661 C C . VAL A 1 84 ? 0.720 -9.854 -1.782 1.00 93.31 84 VAL A C 1
ATOM 663 O O . VAL A 1 84 ? -0.449 -9.690 -1.438 1.00 93.31 84 VAL A O 1
ATOM 666 N N . VAL A 1 85 ? 1.742 -9.201 -1.220 1.00 93.12 85 VAL A N 1
ATOM 667 C CA . VAL A 1 85 ? 1.596 -8.227 -0.126 1.00 93.12 85 VAL A CA 1
ATOM 668 C C . VAL A 1 85 ? 0.679 -7.076 -0.525 1.00 93.12 85 VAL A C 1
ATOM 670 O O . VAL A 1 85 ? -0.250 -6.738 0.207 1.00 93.12 85 VAL A O 1
ATOM 673 N N . TYR A 1 86 ? 0.876 -6.518 -1.720 1.00 92.88 86 TYR A N 1
ATOM 674 C CA . TYR A 1 86 ? 0.062 -5.400 -2.182 1.00 92.88 86 TYR A CA 1
ATOM 675 C C . TYR A 1 86 ? -1.387 -5.814 -2.432 1.00 92.88 86 TYR A C 1
ATOM 677 O O . TYR A 1 86 ? -2.304 -5.137 -1.978 1.00 92.88 86 TYR A O 1
ATOM 685 N N . LYS A 1 87 ? -1.605 -6.971 -3.076 1.00 92.25 87 LYS A N 1
ATOM 686 C CA . LYS A 1 87 ? -2.947 -7.545 -3.256 1.00 92.25 87 LYS A CA 1
ATOM 687 C C . LYS A 1 87 ? -3.659 -7.737 -1.928 1.00 92.25 87 LYS A 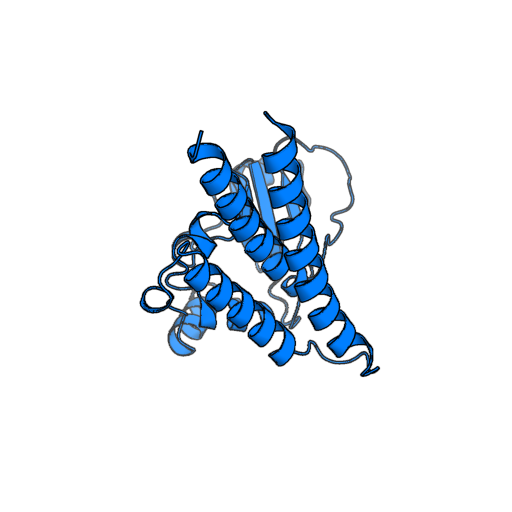C 1
ATOM 689 O O . LYS A 1 87 ? -4.854 -7.473 -1.834 1.00 92.25 87 LYS A O 1
ATOM 694 N N . LYS A 1 88 ? -2.926 -8.175 -0.905 1.00 92.81 88 LYS A N 1
ATOM 695 C CA . LYS A 1 88 ? -3.486 -8.369 0.423 1.00 92.81 88 LYS A CA 1
ATOM 696 C C . LYS A 1 88 ? -3.900 -7.046 1.055 1.00 92.81 88 LYS A C 1
ATOM 698 O O . LYS A 1 88 ? -5.047 -6.914 1.467 1.00 92.81 88 LYS A O 1
ATOM 703 N N . PHE A 1 89 ? -3.016 -6.057 1.035 1.00 92.62 89 PHE A N 1
ATOM 704 C CA . PHE A 1 89 ? -3.304 -4.709 1.513 1.00 92.62 89 PHE A CA 1
ATOM 705 C C . PHE A 1 89 ? -4.543 -4.101 0.831 1.00 92.62 89 PHE A C 1
ATOM 707 O O . PHE A 1 89 ? -5.515 -3.751 1.502 1.00 92.62 89 PHE A O 1
ATOM 714 N N . ILE A 1 90 ? -4.580 -4.068 -0.504 1.00 91.31 90 ILE A N 1
ATOM 715 C CA . ILE A 1 90 ? -5.709 -3.467 -1.231 1.00 91.31 90 ILE A CA 1
ATOM 716 C C . ILE A 1 90 ? -7.004 -4.275 -1.076 1.00 91.31 90 ILE A C 1
ATOM 718 O O . ILE A 1 90 ? -8.089 -3.707 -1.179 1.00 91.31 90 ILE A O 1
ATOM 722 N N . SER A 1 91 ? -6.920 -5.577 -0.776 1.00 91.88 91 SER A N 1
ATOM 723 C CA . SER A 1 91 ? -8.092 -6.403 -0.452 1.00 91.88 91 SER A CA 1
ATOM 724 C C . SER A 1 91 ? -8.700 -6.117 0.921 1.00 91.88 91 SER A C 1
ATOM 726 O O . SER A 1 91 ? -9.842 -6.504 1.155 1.00 91.88 91 SER A O 1
ATOM 728 N N . LEU A 1 92 ? -7.973 -5.429 1.807 1.00 90.44 92 LEU A N 1
ATOM 729 C CA . LEU A 1 92 ? -8.464 -5.025 3.125 1.00 90.44 92 LEU A CA 1
ATOM 730 C C . LEU A 1 92 ? -9.041 -3.606 3.085 1.00 90.44 92 LEU A C 1
ATOM 732 O O . LEU A 1 92 ? -10.157 -3.391 3.547 1.00 90.44 92 LEU A O 1
ATOM 736 N N . CYS A 1 93 ? -8.327 -2.651 2.478 1.00 86.88 93 CYS A N 1
ATOM 737 C CA . CYS A 1 93 ? -8.701 -1.230 2.538 1.00 86.88 93 CYS A CA 1
ATOM 738 C C . CYS A 1 93 ? -8.474 -0.432 1.239 1.00 86.88 93 CYS A C 1
ATOM 740 O O . CYS A 1 93 ? -8.547 0.792 1.249 1.00 86.88 93 CYS A O 1
ATOM 742 N N . GLY A 1 94 ? -8.218 -1.091 0.103 1.00 78.56 94 GLY A N 1
ATOM 743 C CA . GLY A 1 94 ? -7.843 -0.404 -1.142 1.00 78.56 94 GLY A CA 1
ATOM 744 C C . GLY A 1 94 ? -8.970 0.360 -1.852 1.00 78.56 94 GLY A C 1
ATOM 745 O O . GLY A 1 94 ? -8.694 1.313 -2.574 1.00 78.56 94 GLY A O 1
ATOM 746 N N . ASN A 1 95 ? -10.237 -0.029 -1.678 1.00 78.19 95 ASN A N 1
ATOM 747 C CA . ASN A 1 95 ? -11.365 0.633 -2.351 1.00 78.19 95 ASN A CA 1
ATOM 748 C C . ASN A 1 95 ? -11.825 1.882 -1.581 1.00 78.19 95 ASN A C 1
ATOM 750 O O . ASN A 1 95 ? -12.090 2.923 -2.171 1.00 78.19 95 ASN A O 1
ATOM 754 N N . ASN A 1 96 ? -11.891 1.773 -0.255 1.00 79.38 96 ASN A N 1
ATOM 755 C CA . ASN A 1 96 ? -12.082 2.884 0.660 1.00 79.38 96 ASN A CA 1
ATOM 756 C C . ASN A 1 96 ? -11.335 2.582 1.959 1.00 79.38 96 ASN A C 1
ATOM 758 O O . ASN A 1 96 ? -11.709 1.664 2.684 1.00 79.38 96 ASN A O 1
ATOM 762 N N . GLY A 1 97 ? -10.292 3.344 2.260 1.00 76.06 97 GLY A N 1
ATOM 763 C CA . GLY A 1 97 ? -9.581 3.236 3.530 1.00 76.06 97 GLY A CA 1
ATOM 764 C C . GLY A 1 97 ? -9.978 4.298 4.550 1.00 76.06 97 GLY A C 1
ATOM 765 O O . GLY A 1 97 ? -9.415 4.331 5.643 1.00 76.06 97 GLY A O 1
ATOM 766 N N . GLY A 1 98 ? -10.922 5.178 4.196 1.00 82.00 98 GLY A N 1
ATOM 767 C CA . GLY A 1 98 ? -11.253 6.364 4.976 1.00 82.00 98 GLY A CA 1
ATOM 768 C C . GLY A 1 98 ? -10.010 7.172 5.354 1.00 82.00 98 GLY A C 1
ATOM 769 O O . GLY A 1 98 ? -8.982 7.131 4.675 1.00 82.00 98 GLY A O 1
ATOM 770 N N . ARG A 1 99 ? -10.072 7.828 6.519 1.00 81.31 99 ARG A N 1
ATOM 771 C CA . ARG A 1 99 ? -8.969 8.659 7.028 1.00 81.31 99 ARG A CA 1
ATOM 772 C C . ARG A 1 99 ? -7.654 7.906 7.204 1.00 81.31 99 ARG A C 1
ATOM 774 O O . ARG A 1 99 ? -6.613 8.539 7.135 1.00 81.31 99 ARG A O 1
ATOM 781 N N . LEU A 1 100 ? -7.685 6.586 7.402 1.00 82.56 100 LEU A N 1
ATOM 782 C CA . LEU A 1 100 ? -6.469 5.784 7.542 1.00 82.56 100 LEU A CA 1
ATOM 783 C C . LEU A 1 100 ? -5.629 5.783 6.256 1.00 82.56 100 LEU A C 1
ATOM 785 O O . LEU A 1 100 ? -4.409 5.746 6.335 1.00 82.56 100 LEU A O 1
ATOM 789 N N . ILE A 1 101 ? -6.272 5.826 5.085 1.00 81.12 101 ILE A N 1
ATOM 790 C CA . ILE A 1 101 ? -5.573 5.960 3.801 1.00 81.12 101 ILE A CA 1
ATOM 791 C C . ILE A 1 101 ? -5.456 7.429 3.396 1.00 81.12 101 ILE A C 1
ATOM 793 O O . ILE A 1 101 ? -4.388 7.827 2.940 1.00 81.12 101 ILE A O 1
ATOM 797 N N . ASP A 1 102 ? -6.485 8.249 3.629 1.00 78.06 102 ASP A N 1
ATOM 798 C CA . ASP A 1 102 ? -6.466 9.670 3.247 1.00 78.06 102 ASP A CA 1
ATOM 799 C C . ASP A 1 102 ? -5.393 10.482 3.996 1.00 78.06 102 ASP A C 1
ATOM 801 O O . ASP A 1 102 ? -4.877 11.464 3.467 1.00 78.06 102 ASP A O 1
ATOM 805 N N . GLU A 1 103 ? -5.060 10.093 5.232 1.00 76.31 103 GLU A N 1
ATOM 806 C CA . GLU A 1 103 ? -3.976 10.698 6.018 1.00 76.31 103 GLU A CA 1
ATOM 807 C C . GLU A 1 103 ? -2.645 9.948 5.879 1.00 76.31 103 GLU A C 1
ATOM 809 O O . GLU A 1 103 ? -1.682 10.276 6.573 1.00 76.31 103 GLU A O 1
ATOM 814 N N . SER A 1 104 ? -2.585 8.933 5.020 1.00 77.81 104 SER A N 1
ATOM 815 C CA . SER A 1 104 ? -1.357 8.219 4.684 1.00 77.81 104 SER A CA 1
ATOM 816 C C . SER A 1 104 ? -0.735 8.790 3.410 1.00 77.81 104 SER A C 1
ATOM 818 O O . SER A 1 104 ? -1.384 9.490 2.635 1.00 77.81 104 SER A O 1
ATOM 820 N N . LEU A 1 105 ? 0.520 8.440 3.141 1.00 76.81 105 LEU A N 1
ATOM 821 C CA . LEU A 1 105 ? 1.136 8.709 1.835 1.00 76.81 105 LEU A CA 1
ATOM 822 C C . LEU A 1 105 ? 0.614 7.787 0.729 1.00 76.81 105 LEU A C 1
ATOM 824 O O . LEU A 1 105 ? 0.879 8.051 -0.443 1.00 76.81 105 LEU A O 1
ATOM 828 N N . ILE A 1 106 ? -0.061 6.687 1.078 1.00 80.50 106 ILE A N 1
ATOM 829 C CA . ILE A 1 106 ? -0.460 5.640 0.139 1.00 80.50 106 ILE A CA 1
ATOM 830 C C . ILE A 1 106 ? -1.676 6.101 -0.657 1.00 80.50 106 ILE A C 1
ATOM 832 O O . ILE A 1 106 ? -2.694 6.512 -0.108 1.00 80.50 106 ILE A O 1
ATOM 836 N N . TYR A 1 107 ? -1.585 5.969 -1.974 1.00 79.81 107 TYR A N 1
ATOM 837 C CA . TYR A 1 107 ? -2.684 6.263 -2.871 1.00 79.81 107 TYR A CA 1
ATOM 838 C C . TYR A 1 107 ? -3.850 5.298 -2.679 1.00 79.81 107 TYR A C 1
ATOM 840 O O . TYR A 1 107 ? -3.690 4.075 -2.616 1.00 79.81 107 TYR A O 1
ATOM 848 N N . SER A 1 108 ? -5.054 5.862 -2.696 1.00 66.38 108 SER A N 1
ATOM 849 C CA . SER A 1 108 ? -6.270 5.092 -2.934 1.00 66.38 108 SER A CA 1
ATOM 850 C C . SER A 1 108 ? -6.257 4.517 -4.358 1.00 66.38 108 SER A C 1
ATOM 852 O O . SER A 1 108 ? -5.684 5.094 -5.282 1.00 66.38 108 SER A O 1
ATOM 854 N N . ILE A 1 109 ? -6.918 3.380 -4.582 1.00 67.75 109 ILE A N 1
ATOM 855 C CA . ILE A 1 109 ? -6.938 2.719 -5.901 1.00 67.75 109 ILE A CA 1
ATOM 856 C C . ILE A 1 109 ? -7.413 3.632 -7.054 1.00 67.75 109 ILE A C 1
ATOM 858 O O . ILE A 1 109 ? -6.833 3.541 -8.140 1.00 67.75 109 ILE A O 1
ATOM 862 N N . PRO A 1 110 ? -8.401 4.539 -6.880 1.00 58.00 110 PRO A N 1
ATOM 863 C CA . PRO A 1 110 ? -8.766 5.502 -7.921 1.00 58.00 110 PRO A CA 1
ATOM 864 C C . PRO A 1 110 ? -7.610 6.405 -8.383 1.00 58.00 110 PRO A C 1
ATOM 866 O O . PRO A 1 110 ? -7.630 6.866 -9.522 1.00 58.00 110 PRO A O 1
ATOM 869 N N . GLN A 1 111 ? -6.600 6.629 -7.536 1.00 61.12 111 GLN A N 1
ATOM 870 C CA . GLN A 1 111 ? -5.427 7.462 -7.824 1.00 61.12 111 GLN A CA 1
ATOM 871 C C . GLN A 1 111 ? -4.297 6.690 -8.533 1.00 61.12 111 GLN A C 1
ATOM 873 O O . GLN A 1 111 ? -3.429 7.314 -9.131 1.00 61.12 111 GLN A O 1
ATOM 878 N N . LEU A 1 112 ? -4.328 5.350 -8.565 1.00 66.50 112 LEU A N 1
ATOM 879 C CA . LEU A 1 112 ? -3.303 4.514 -9.221 1.00 66.50 112 LEU A CA 1
ATOM 880 C C . LEU A 1 112 ? -3.382 4.497 -10.762 1.00 66.50 112 LEU A C 1
ATOM 882 O O . LEU A 1 112 ? -2.705 3.698 -11.409 1.00 66.50 112 LEU A O 1
ATOM 886 N N . VAL A 1 113 ? -4.263 5.293 -11.378 1.00 57.06 113 VAL A N 1
ATOM 887 C CA . VAL A 1 113 ? -4.693 5.081 -12.774 1.00 57.06 113 VAL A CA 1
ATOM 888 C C . VAL A 1 113 ? -3.766 5.698 -13.834 1.00 57.06 113 VAL A C 1
ATOM 890 O O . VAL A 1 113 ? -3.945 5.437 -15.024 1.00 57.06 113 VAL A O 1
ATOM 893 N N . SER A 1 114 ? -2.711 6.404 -13.452 1.00 57.47 114 SER A N 1
ATOM 894 C CA . SER A 1 114 ? -1.680 6.865 -14.383 1.00 57.47 114 SER A CA 1
ATOM 895 C C . SER A 1 114 ? -0.391 7.163 -13.634 1.00 57.47 114 SER A C 1
ATOM 897 O O . SER A 1 114 ? -0.423 7.498 -12.452 1.00 57.47 114 SER A O 1
ATOM 899 N N . LEU A 1 115 ? 0.741 7.076 -14.334 1.00 64.38 115 LEU A N 1
ATOM 900 C CA . LEU A 1 115 ? 1.939 7.783 -13.894 1.00 64.38 115 LEU A CA 1
ATOM 901 C C . LEU A 1 115 ? 1.547 9.268 -13.777 1.00 64.38 115 LEU A C 1
ATOM 903 O O . LEU A 1 115 ? 0.994 9.780 -14.756 1.00 64.38 115 LEU A O 1
ATOM 907 N N . PRO A 1 116 ? 1.719 9.931 -12.619 1.00 69.50 116 PRO A N 1
ATOM 908 C CA . PRO A 1 116 ? 1.412 11.352 -12.518 1.00 69.50 116 PRO A CA 1
ATOM 909 C C . PRO A 1 116 ? 2.175 12.106 -13.611 1.00 69.50 116 PRO A C 1
ATOM 911 O O . PRO A 1 116 ? 3.337 11.788 -13.862 1.00 69.50 116 PRO A O 1
ATOM 914 N N . GLU A 1 117 ? 1.523 13.057 -14.280 1.00 73.25 117 GLU A N 1
ATOM 915 C CA . GLU A 1 117 ? 2.135 13.874 -15.344 1.00 73.25 117 GLU A CA 1
ATOM 916 C C . GLU A 1 117 ? 3.438 14.519 -14.845 1.00 73.25 117 GLU A C 1
ATOM 918 O O . GLU A 1 117 ? 4.465 14.429 -15.502 1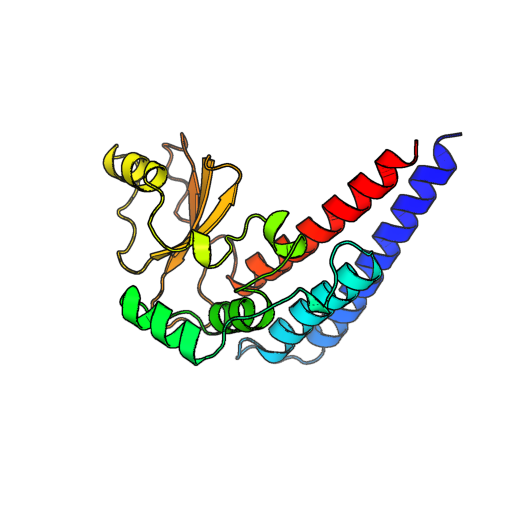.00 73.25 117 GLU A O 1
ATOM 923 N N . GLU A 1 118 ? 3.435 14.976 -13.592 1.00 70.56 118 GLU A N 1
ATOM 924 C CA . GLU A 1 118 ? 4.602 15.488 -12.864 1.00 70.56 118 GLU A CA 1
ATOM 925 C C . GLU A 1 118 ? 5.772 14.484 -12.819 1.00 70.56 118 GLU A C 1
ATOM 927 O O . GLU A 1 118 ? 6.926 14.849 -13.023 1.00 70.56 118 GLU A O 1
ATOM 932 N N . VAL A 1 119 ? 5.497 13.189 -12.619 1.00 73.94 119 VAL A N 1
ATOM 933 C CA . VAL A 1 119 ? 6.538 12.146 -12.635 1.00 73.94 119 VAL A CA 1
ATOM 934 C C . VAL A 1 119 ? 7.038 11.890 -14.058 1.00 73.94 119 VAL A C 1
ATOM 936 O O . VAL A 1 119 ? 8.217 11.597 -14.240 1.00 73.94 119 VAL A O 1
ATOM 939 N N . GLN A 1 120 ? 6.170 11.986 -15.070 1.00 75.44 120 GLN A N 1
ATOM 940 C CA . GLN A 1 120 ? 6.586 11.868 -16.472 1.00 75.44 120 GLN A CA 1
ATOM 941 C C . GLN A 1 120 ? 7.527 13.002 -16.862 1.00 75.44 120 GLN A C 1
ATOM 943 O O . GLN A 1 120 ? 8.613 12.726 -17.368 1.00 75.44 120 GLN A O 1
ATOM 948 N N . GLU A 1 121 ? 7.156 14.241 -16.547 1.00 75.38 121 GLU A N 1
ATOM 949 C CA . GLU A 1 121 ? 7.989 15.422 -16.771 1.00 75.38 121 GLU A CA 1
ATOM 950 C C . GLU A 1 121 ? 9.348 15.273 -16.067 1.00 75.38 121 GLU A C 1
ATOM 952 O O . GLU A 1 121 ? 10.392 15.427 -16.699 1.00 75.38 121 GLU A O 1
ATOM 957 N N . MET A 1 122 ? 9.363 14.829 -14.802 1.00 71.19 122 MET A N 1
ATOM 958 C CA . MET A 1 122 ? 10.605 14.574 -14.057 1.00 71.19 122 MET A CA 1
ATOM 959 C C . MET A 1 122 ? 11.532 13.535 -14.715 1.00 71.19 122 MET A C 1
ATOM 961 O O . MET A 1 122 ? 12.754 13.652 -14.608 1.00 71.19 122 MET A O 1
ATOM 965 N N . ILE A 1 123 ? 10.981 12.494 -15.350 1.00 73.69 123 ILE A N 1
ATOM 966 C CA . ILE A 1 123 ? 11.767 11.462 -16.049 1.00 73.69 123 ILE A CA 1
ATOM 967 C C . ILE A 1 123 ? 12.286 11.995 -17.390 1.00 73.69 123 ILE A C 1
ATOM 969 O O . ILE A 1 123 ? 13.427 11.714 -17.754 1.00 73.69 123 ILE A O 1
ATOM 973 N N . GLU A 1 124 ? 11.455 12.737 -18.127 1.00 73.56 124 GLU A N 1
ATOM 974 C CA . GLU A 1 124 ? 11.774 13.277 -19.455 1.00 73.56 124 GLU A CA 1
ATOM 975 C C . GLU A 1 124 ? 12.815 14.407 -19.410 1.00 73.56 124 GLU A C 1
ATOM 977 O O . GLU A 1 124 ? 13.579 14.566 -20.361 1.00 73.56 124 GLU A O 1
ATOM 982 N N . GLU A 1 125 ? 12.918 15.138 -18.295 1.00 69.31 125 GLU A N 1
ATOM 983 C CA . GLU A 1 125 ? 13.933 16.180 -18.068 1.00 69.31 125 GLU A CA 1
ATOM 984 C C . GLU A 1 125 ? 15.363 15.644 -17.770 1.00 69.31 125 GLU A C 1
ATOM 986 O O . GLU A 1 125 ? 16.270 16.409 -17.429 1.00 69.31 125 GLU A O 1
ATOM 991 N N . ASP A 1 126 ? 15.604 14.346 -18.006 1.00 53.59 126 ASP A N 1
ATOM 992 C CA . ASP A 1 126 ? 16.925 13.731 -18.254 1.00 53.59 126 ASP A CA 1
ATOM 993 C C . ASP A 1 126 ? 17.877 13.587 -17.038 1.00 53.59 126 ASP A C 1
ATOM 995 O O . ASP A 1 126 ? 19.099 13.485 -17.190 1.00 53.59 126 ASP A O 1
ATOM 999 N N . THR A 1 127 ? 17.355 13.534 -15.804 1.00 59.19 127 THR A N 1
ATOM 1000 C CA . THR A 1 127 ? 18.188 13.372 -14.585 1.00 59.19 127 THR A CA 1
ATOM 1001 C C . THR A 1 127 ? 18.052 12.043 -13.835 1.00 59.19 127 THR A C 1
ATOM 1003 O O . THR A 1 127 ? 18.744 11.862 -12.831 1.00 59.19 127 THR A O 1
ATOM 1006 N N . TYR A 1 128 ? 17.225 11.103 -14.304 1.00 63.53 128 TYR A N 1
ATOM 1007 C CA . TYR A 1 128 ? 16.994 9.816 -13.630 1.00 63.53 128 TYR A CA 1
ATOM 1008 C C . TYR A 1 128 ? 17.231 8.619 -14.552 1.00 63.53 128 TYR A C 1
ATOM 1010 O O . TYR A 1 128 ? 17.032 8.694 -15.763 1.00 63.53 128 TYR A O 1
ATOM 1018 N N . ASP A 1 129 ? 17.628 7.488 -13.960 1.00 68.38 129 ASP A N 1
ATOM 1019 C CA . ASP A 1 129 ? 17.618 6.205 -14.662 1.00 68.38 129 ASP A CA 1
ATOM 1020 C C . ASP A 1 129 ? 16.196 5.892 -15.164 1.00 68.38 129 ASP A C 1
ATOM 1022 O O . ASP A 1 129 ? 15.213 6.204 -14.481 1.00 68.38 129 ASP A O 1
ATOM 1026 N N . PRO A 1 130 ? 16.056 5.242 -16.332 1.00 72.06 130 PRO A N 1
ATOM 1027 C CA . PRO A 1 130 ? 14.749 4.929 -16.888 1.00 72.06 130 PRO A CA 1
ATOM 1028 C C . PRO A 1 130 ? 13.948 4.036 -15.937 1.00 72.06 130 PRO A C 1
ATOM 1030 O O . PRO A 1 130 ? 14.382 2.942 -15.564 1.00 72.06 130 PRO A O 1
ATOM 1033 N N . ILE A 1 131 ? 12.742 4.484 -15.589 1.00 78.69 131 ILE A N 1
ATOM 1034 C CA . ILE A 1 131 ? 11.837 3.725 -14.726 1.00 78.69 131 ILE A CA 1
ATOM 1035 C C . ILE A 1 131 ? 11.287 2.517 -15.500 1.00 78.69 131 ILE A C 1
ATOM 1037 O O . ILE A 1 131 ? 10.811 2.670 -16.633 1.00 78.69 131 ILE A O 1
ATOM 1041 N N . PRO A 1 132 ? 11.322 1.300 -14.924 1.00 83.19 132 PRO A N 1
ATOM 1042 C CA . PRO A 1 132 ? 10.756 0.124 -15.569 1.00 83.19 132 PRO A CA 1
ATOM 1043 C C . PRO A 1 132 ? 9.276 0.317 -15.918 1.00 83.19 132 PRO A C 1
ATOM 1045 O O . PRO A 1 132 ? 8.489 0.798 -15.109 1.00 83.19 132 PRO A O 1
ATOM 1048 N N . LYS A 1 133 ? 8.860 -0.135 -17.107 1.00 81.94 133 LYS A N 1
ATOM 1049 C CA . LYS A 1 133 ? 7.460 -0.018 -17.571 1.00 81.94 133 LYS A CA 1
ATOM 1050 C C . LYS A 1 133 ? 6.444 -0.752 -16.690 1.00 81.94 133 LYS A C 1
ATOM 1052 O O . LYS A 1 133 ? 5.254 -0.483 -16.777 1.00 81.94 133 LYS A O 1
ATOM 1057 N N . ASN A 1 134 ? 6.907 -1.708 -15.893 1.00 85.50 134 ASN A N 1
ATOM 1058 C CA . ASN A 1 134 ? 6.117 -2.459 -14.923 1.00 85.50 134 ASN A CA 1
ATOM 1059 C C . ASN A 1 134 ? 6.248 -1.900 -13.494 1.00 85.50 134 ASN A C 1
ATOM 1061 O O . ASN A 1 134 ? 5.908 -2.599 -12.540 1.00 85.50 134 ASN A O 1
ATOM 1065 N N . ALA A 1 135 ? 6.768 -0.684 -13.320 1.00 86.44 135 ALA A N 1
ATOM 1066 C CA . ALA A 1 135 ? 6.722 0.013 -12.045 1.00 86.44 135 ALA A CA 1
ATOM 1067 C C . ALA A 1 135 ? 5.293 0.481 -11.742 1.00 86.44 135 ALA A C 1
ATOM 1069 O O . ALA A 1 135 ? 4.596 0.990 -12.620 1.00 86.44 135 ALA A O 1
ATOM 1070 N N . LEU A 1 136 ? 4.874 0.331 -10.488 1.00 87.88 136 LEU A N 1
ATOM 1071 C CA . LEU A 1 136 ? 3.635 0.899 -9.978 1.00 87.88 136 LEU A CA 1
ATOM 1072 C C . LEU A 1 136 ? 3.960 1.927 -8.898 1.00 87.88 136 LEU A C 1
ATOM 1074 O O . LEU A 1 136 ? 4.538 1.585 -7.866 1.00 87.88 136 LEU A O 1
ATOM 1078 N N . PHE A 1 137 ? 3.554 3.168 -9.141 1.00 87.19 137 PHE A N 1
ATOM 1079 C CA . PHE A 1 137 ? 3.584 4.247 -8.162 1.00 87.19 137 PHE A CA 1
ATOM 1080 C C . PHE A 1 137 ? 2.392 4.110 -7.233 1.00 87.19 137 PHE A C 1
ATOM 1082 O O . PHE A 1 137 ? 1.261 4.034 -7.704 1.00 87.19 137 PHE A O 1
ATOM 1089 N N . PHE A 1 138 ? 2.644 4.044 -5.930 1.00 88.31 138 PHE A N 1
ATOM 1090 C CA . PHE A 1 138 ? 1.607 3.705 -4.954 1.00 88.31 138 PHE A CA 1
ATOM 1091 C C . PHE A 1 138 ? 1.538 4.657 -3.764 1.00 88.31 138 PHE A C 1
ATOM 1093 O O . PHE A 1 138 ? 0.623 4.522 -2.958 1.00 88.31 138 PHE A O 1
ATOM 1100 N N . ALA A 1 139 ? 2.477 5.593 -3.639 1.00 86.88 139 ALA A N 1
ATOM 1101 C CA . ALA A 1 139 ? 2.459 6.600 -2.592 1.00 86.88 139 ALA A CA 1
ATOM 1102 C C . ALA A 1 139 ? 3.164 7.883 -3.043 1.00 86.88 139 ALA A C 1
ATOM 1104 O O . ALA A 1 139 ? 4.084 7.831 -3.867 1.00 86.88 139 ALA A O 1
ATOM 1105 N N . SER A 1 140 ? 2.777 9.019 -2.461 1.00 83.44 140 SER A N 1
ATOM 1106 C CA . SER A 1 140 ? 3.503 10.282 -2.621 1.00 83.44 140 SER A CA 1
ATOM 1107 C C . SER A 1 140 ? 3.401 11.194 -1.415 1.00 83.44 140 SER A C 1
ATOM 1109 O O . SER A 1 140 ? 2.367 11.234 -0.753 1.00 83.44 140 SER A O 1
ATOM 1111 N N . ASP A 1 141 ? 4.433 12.006 -1.214 1.00 81.69 141 ASP A N 1
ATOM 1112 C CA . ASP A 1 141 ? 4.425 13.110 -0.265 1.00 81.69 141 ASP A CA 1
ATOM 1113 C C . ASP A 1 141 ? 4.267 14.410 -1.041 1.00 81.69 141 ASP A C 1
ATOM 1115 O O . ASP A 1 141 ? 5.212 14.917 -1.651 1.00 81.69 141 ASP A O 1
ATOM 1119 N N . ARG A 1 142 ? 3.023 14.902 -1.058 1.00 73.75 142 ARG A N 1
ATOM 1120 C CA . ARG A 1 142 ? 2.626 16.198 -1.633 1.00 73.75 142 ARG A CA 1
ATOM 1121 C C . ARG A 1 142 ? 3.098 16.431 -3.076 1.00 73.75 142 ARG A C 1
ATOM 1123 O O . ARG A 1 142 ? 3.347 17.572 -3.443 1.00 73.75 142 ARG A O 1
ATOM 1130 N N . GLY A 1 143 ? 3.236 15.369 -3.870 1.00 70.88 143 GLY A N 1
ATOM 1131 C CA . GLY A 1 143 ? 3.686 15.453 -5.265 1.00 70.88 143 GLY A CA 1
ATOM 1132 C C . GLY A 1 143 ? 5.179 15.759 -5.454 1.00 70.88 143 GLY A C 1
ATOM 1133 O O . GLY A 1 143 ? 5.623 15.935 -6.577 1.00 70.88 143 GLY A O 1
ATOM 1134 N N . VAL A 1 144 ? 5.973 15.799 -4.378 1.00 72.00 144 VAL A N 1
ATOM 1135 C CA . VAL A 1 144 ? 7.421 16.092 -4.446 1.00 72.00 144 VAL A CA 1
ATOM 1136 C C . VAL A 1 144 ? 8.252 14.815 -4.369 1.00 72.00 144 VAL A C 1
ATOM 1138 O O . VAL A 1 144 ? 9.328 14.711 -4.957 1.00 72.00 144 VAL A O 1
ATOM 1141 N N . VAL A 1 145 ? 7.758 13.835 -3.613 1.00 80.06 145 VAL A N 1
ATOM 1142 C CA . VAL A 1 145 ? 8.388 12.530 -3.430 1.00 80.06 145 VAL A CA 1
ATOM 1143 C C . VAL A 1 145 ? 7.393 11.457 -3.817 1.00 80.06 145 VAL A C 1
ATOM 1145 O O . VAL A 1 145 ? 6.244 11.494 -3.384 1.00 80.06 145 VAL A O 1
ATOM 1148 N N . TYR A 1 146 ? 7.853 10.484 -4.589 1.00 82.75 146 TYR A N 1
ATOM 1149 C CA . TYR A 1 146 ? 7.041 9.402 -5.110 1.00 82.75 146 TYR A CA 1
ATOM 1150 C C . TYR A 1 146 ? 7.685 8.061 -4.797 1.00 82.75 146 TYR A C 1
ATOM 1152 O O . TYR A 1 146 ? 8.877 7.865 -5.044 1.00 82.75 146 TYR A O 1
ATOM 1160 N N . TRP A 1 147 ? 6.884 7.118 -4.307 1.00 87.25 147 TRP A N 1
ATOM 1161 C CA . TRP A 1 147 ? 7.318 5.746 -4.068 1.00 87.25 147 TRP A CA 1
ATOM 1162 C C . TRP A 1 147 ? 6.687 4.788 -5.063 1.00 87.25 147 TRP A C 1
ATOM 1164 O O . TRP A 1 147 ? 5.488 4.848 -5.359 1.00 87.25 147 TRP A O 1
ATOM 1174 N N . TYR A 1 148 ? 7.508 3.863 -5.547 1.00 88.12 148 TYR A N 1
ATOM 1175 C CA . TYR A 1 148 ? 7.091 2.836 -6.486 1.00 88.12 148 TYR A CA 1
ATOM 1176 C C . TYR A 1 148 ? 7.719 1.482 -6.164 1.00 88.12 148 TYR A C 1
ATOM 1178 O O . TYR A 1 148 ? 8.742 1.381 -5.488 1.00 88.12 148 TYR A O 1
ATOM 1186 N N . PHE A 1 149 ? 7.110 0.419 -6.673 1.00 90.19 149 PHE A N 1
ATOM 1187 C CA . PHE A 1 149 ? 7.702 -0.917 -6.693 1.00 90.19 149 PHE A CA 1
ATOM 1188 C C . PHE A 1 149 ? 7.587 -1.523 -8.089 1.00 90.19 149 PHE A C 1
ATOM 1190 O O . PHE A 1 149 ? 6.762 -1.108 -8.902 1.00 90.19 149 PHE A O 1
ATOM 1197 N N . ILE A 1 150 ? 8.419 -2.520 -8.376 1.00 89.75 150 ILE A N 1
ATOM 1198 C CA . ILE A 1 150 ? 8.444 -3.199 -9.673 1.00 89.75 150 ILE A CA 1
ATOM 1199 C C . ILE A 1 150 ? 7.524 -4.423 -9.614 1.00 89.75 150 ILE A C 1
ATOM 1201 O O . ILE A 1 150 ? 7.652 -5.270 -8.731 1.00 89.75 150 ILE A O 1
ATOM 1205 N N . CYS A 1 151 ? 6.595 -4.529 -10.563 1.00 90.06 151 CYS A N 1
ATOM 1206 C CA . CYS A 1 151 ? 5.698 -5.673 -10.712 1.00 90.06 151 CYS A CA 1
ATOM 1207 C C . CYS A 1 151 ? 6.395 -6.801 -11.493 1.00 90.06 151 CYS A C 1
ATOM 1209 O O . CYS A 1 151 ? 6.175 -6.966 -12.695 1.00 90.06 151 CYS A O 1
ATOM 1211 N N . ASP A 1 152 ? 7.271 -7.558 -10.830 1.00 88.69 152 ASP A N 1
ATOM 1212 C CA . ASP A 1 152 ? 8.087 -8.638 -11.418 1.00 88.69 152 ASP A CA 1
ATOM 1213 C C . ASP A 1 152 ? 7.783 -10.035 -10.837 1.00 88.69 152 ASP A C 1
ATOM 1215 O O . ASP A 1 152 ? 8.573 -10.967 -10.973 1.00 88.69 152 ASP A O 1
ATOM 1219 N N . ASN A 1 153 ? 6.603 -10.195 -10.227 1.00 86.69 153 ASN A N 1
ATOM 1220 C CA . ASN A 1 153 ? 6.164 -11.378 -9.472 1.00 86.69 153 ASN A CA 1
ATOM 1221 C C . ASN A 1 153 ? 6.904 -11.621 -8.148 1.00 86.69 153 ASN A C 1
ATOM 1223 O O . ASN A 1 153 ? 6.643 -12.638 -7.500 1.00 86.69 153 ASN A O 1
ATOM 1227 N N . THR A 1 154 ? 7.762 -10.703 -7.696 1.00 91.06 154 THR A N 1
ATOM 1228 C CA . THR A 1 154 ? 8.266 -10.749 -6.321 1.00 91.06 154 THR A CA 1
ATOM 1229 C C . THR A 1 154 ? 7.090 -10.582 -5.344 1.00 91.06 154 THR A C 1
ATOM 1231 O O . THR A 1 154 ? 6.373 -9.582 -5.427 1.00 91.06 154 THR A O 1
ATOM 1234 N N . PRO A 1 155 ? 6.848 -11.527 -4.410 1.00 91.19 155 PRO A N 1
ATOM 1235 C CA . PRO A 1 155 ? 5.671 -11.465 -3.534 1.00 91.19 155 PRO A CA 1
ATOM 1236 C C . PRO A 1 155 ? 5.649 -10.254 -2.589 1.00 91.19 155 PRO A C 1
ATOM 1238 O O . PRO A 1 155 ? 4.571 -9.746 -2.280 1.00 91.19 155 PRO A O 1
ATOM 1241 N N . ASP A 1 156 ? 6.833 -9.802 -2.172 1.00 92.44 156 ASP A N 1
ATOM 1242 C CA . ASP A 1 156 ? 7.079 -8.603 -1.364 1.00 92.44 156 ASP A CA 1
ATOM 1243 C C . ASP A 1 156 ? 8.314 -7.875 -1.923 1.00 92.44 156 ASP A C 1
ATOM 1245 O O . ASP A 1 156 ? 9.459 -8.190 -1.547 1.00 92.44 156 ASP A O 1
ATOM 1249 N N . PRO A 1 157 ? 8.117 -7.014 -2.937 1.00 91.44 157 PRO A N 1
ATOM 1250 C CA . PRO A 1 157 ? 9.203 -6.320 -3.599 1.00 91.44 157 PRO A CA 1
ATOM 1251 C C . PRO A 1 157 ? 9.794 -5.261 -2.677 1.00 91.44 157 PRO A C 1
ATOM 1253 O O . PRO A 1 157 ? 9.260 -4.919 -1.622 1.00 91.44 157 PRO A O 1
ATOM 1256 N N . LEU A 1 158 ? 10.930 -4.734 -3.103 1.00 90.88 158 LEU A N 1
ATOM 1257 C CA . LEU A 1 158 ? 11.496 -3.555 -2.481 1.00 90.88 158 LEU A CA 1
ATOM 1258 C C . LEU A 1 158 ? 10.802 -2.297 -3.004 1.00 90.88 158 LEU A C 1
ATOM 1260 O O . LEU A 1 158 ? 10.378 -2.248 -4.163 1.00 90.88 158 LEU A O 1
ATOM 1264 N N . VAL A 1 159 ? 10.721 -1.292 -2.138 1.00 87.81 159 VAL A N 1
ATOM 1265 C CA . VAL A 1 159 ? 10.194 0.031 -2.465 1.00 87.81 159 VAL A CA 1
ATOM 1266 C C . VAL A 1 159 ? 11.334 0.958 -2.864 1.00 87.81 159 VAL A C 1
ATOM 1268 O O . VAL A 1 159 ? 12.353 1.058 -2.175 1.00 87.81 159 VAL A O 1
ATOM 1271 N N . TRP A 1 160 ? 11.123 1.648 -3.976 1.00 85.12 160 TRP A N 1
ATOM 1272 C CA . TRP A 1 160 ? 12.006 2.643 -4.561 1.00 85.12 160 TRP A CA 1
ATOM 1273 C C . TRP A 1 160 ? 11.371 4.025 -4.424 1.00 85.12 160 TRP A C 1
ATOM 1275 O O . TRP A 1 160 ? 10.159 4.143 -4.238 1.00 85.12 160 TRP A O 1
ATOM 1285 N N . LEU A 1 161 ? 12.193 5.064 -4.515 1.00 83.69 161 LEU A N 1
ATOM 1286 C CA . LEU A 1 161 ? 11.796 6.455 -4.339 1.00 83.69 161 LEU A CA 1
ATOM 1287 C C . LEU A 1 161 ? 12.395 7.310 -5.454 1.00 83.69 161 LEU A C 1
ATOM 1289 O O . LEU A 1 161 ? 13.549 7.118 -5.830 1.00 83.69 161 LEU A O 1
ATOM 1293 N N . ILE A 1 162 ? 11.613 8.268 -5.939 1.00 77.62 162 ILE A N 1
ATOM 1294 C CA . ILE A 1 162 ? 12.065 9.375 -6.782 1.00 77.62 162 ILE A CA 1
ATOM 1295 C C . ILE A 1 162 ? 11.576 10.690 -6.164 1.00 77.62 162 ILE A C 1
ATOM 1297 O O . ILE A 1 162 ? 10.482 10.741 -5.603 1.00 77.62 162 ILE A O 1
ATOM 1301 N N . SER A 1 163 ? 12.392 11.741 -6.213 1.00 76.69 163 SER A N 1
ATOM 1302 C CA . SER A 1 163 ? 12.049 13.048 -5.645 1.00 76.69 163 SER A CA 1
ATOM 1303 C C . SER A 1 163 ? 12.530 14.197 -6.515 1.00 76.69 163 SER A C 1
ATOM 1305 O O . SER A 1 163 ? 13.630 14.135 -7.067 1.00 76.69 163 SER A O 1
ATOM 1307 N N . GLU A 1 164 ? 11.718 15.248 -6.615 1.00 68.75 164 GLU A N 1
ATOM 1308 C CA . GLU A 1 164 ? 12.025 16.455 -7.383 1.00 68.75 164 GLU A CA 1
ATOM 1309 C C . GLU A 1 164 ? 13.305 17.136 -6.856 1.00 68.75 164 GLU A C 1
ATOM 1311 O O . GLU A 1 164 ? 13.530 17.258 -5.650 1.00 68.75 164 GLU A O 1
ATOM 1316 N N . GLY A 1 165 ? 14.190 17.567 -7.759 1.00 61.50 165 GLY A N 1
ATOM 1317 C CA . GLY A 1 165 ? 15.382 18.354 -7.414 1.00 61.50 165 GLY A CA 1
ATOM 1318 C C . GLY A 1 165 ? 16.594 17.567 -6.892 1.00 61.50 165 GLY A C 1
ATOM 1319 O O . GLY A 1 165 ? 17.691 18.129 -6.802 1.00 61.50 165 GLY A O 1
ATOM 1320 N N . HIS A 1 166 ? 16.470 16.266 -6.621 1.00 55.75 166 HIS A N 1
ATOM 1321 C CA . HIS A 1 166 ? 17.608 15.421 -6.252 1.00 55.75 166 HIS A CA 1
ATOM 1322 C C . HIS A 1 166 ? 18.365 14.917 -7.493 1.00 55.75 166 HIS A C 1
ATOM 1324 O O . HIS A 1 166 ? 18.248 13.769 -7.901 1.00 55.75 166 HIS A O 1
ATOM 1330 N N . LYS A 1 167 ? 19.218 15.782 -8.061 1.00 48.53 167 LYS A N 1
ATOM 1331 C CA . LYS A 1 167 ? 20.104 15.489 -9.214 1.00 48.53 167 LYS A CA 1
ATOM 1332 C C . LYS A 1 167 ? 21.302 14.574 -8.910 1.00 48.53 167 LYS A C 1
ATOM 1334 O O . LYS A 1 167 ? 22.251 14.535 -9.690 1.00 48.53 167 LYS A O 1
ATOM 1339 N N . GLN A 1 168 ? 21.354 13.915 -7.755 1.00 41.94 168 GLN A N 1
ATOM 1340 C CA . GLN A 1 168 ? 22.559 13.205 -7.321 1.00 41.94 168 GLN A CA 1
ATOM 1341 C C . GLN A 1 168 ? 22.320 11.716 -7.151 1.00 41.94 168 GLN A C 1
ATOM 1343 O O . GLN A 1 168 ? 21.338 11.309 -6.542 1.00 41.94 168 GLN A O 1
ATOM 1348 N N . HIS A 1 169 ? 23.311 10.970 -7.648 1.00 40.84 169 HIS A N 1
ATOM 1349 C CA . HIS A 1 169 ? 23.648 9.554 -7.507 1.00 40.84 169 HIS A CA 1
ATOM 1350 C C . HIS A 1 169 ? 23.600 8.987 -6.073 1.00 40.84 169 HIS A C 1
ATOM 1352 O O . HIS A 1 169 ? 24.507 8.263 -5.654 1.00 40.84 169 HIS A O 1
ATOM 1358 N N . LEU A 1 170 ? 22.564 9.278 -5.292 1.00 43.34 170 LEU A N 1
ATOM 1359 C CA . LEU A 1 170 ? 22.141 8.313 -4.297 1.00 43.34 170 LEU A CA 1
ATOM 1360 C C . LEU A 1 170 ? 21.762 7.086 -5.121 1.00 43.34 170 LEU A C 1
ATOM 1362 O O . LEU A 1 170 ? 20.950 7.222 -6.039 1.00 43.34 170 LEU A O 1
ATOM 1366 N N . PRO A 1 171 ? 22.403 5.923 -4.898 1.00 41.72 171 PRO A N 1
ATOM 1367 C CA . PRO A 1 171 ? 21.956 4.730 -5.579 1.00 41.72 171 PRO A CA 1
ATOM 1368 C C . PRO A 1 171 ? 20.460 4.653 -5.315 1.00 41.72 171 PRO A C 1
ATOM 1370 O O . PRO A 1 171 ? 20.035 4.939 -4.193 1.00 41.72 171 PRO A O 1
ATOM 1373 N N . ASN A 1 172 ? 19.693 4.337 -6.355 1.00 50.75 172 ASN A N 1
ATOM 1374 C CA . ASN A 1 172 ? 18.363 3.774 -6.229 1.00 50.75 172 ASN A CA 1
ATOM 1375 C C . ASN A 1 172 ? 18.490 2.663 -5.167 1.00 50.75 172 ASN A C 1
ATOM 1377 O O . ASN A 1 172 ? 18.919 1.549 -5.457 1.00 50.75 172 ASN A O 1
ATOM 1381 N N . LEU A 1 173 ? 18.329 3.020 -3.896 1.00 50.94 173 LEU A N 1
ATOM 1382 C CA . LEU A 1 173 ? 18.541 2.126 -2.781 1.00 50.94 173 LEU A CA 1
ATOM 1383 C C . LEU A 1 173 ? 17.139 1.682 -2.441 1.00 50.94 173 LEU A C 1
ATOM 1385 O O . LEU A 1 173 ? 16.320 2.526 -2.071 1.00 50.94 173 LEU A O 1
ATOM 1389 N N . PRO A 1 174 ? 16.837 0.391 -2.601 1.00 55.91 174 PRO A N 1
ATOM 1390 C CA . PRO A 1 174 ? 15.606 -0.135 -2.063 1.00 55.91 174 PRO A CA 1
ATOM 1391 C C . PRO A 1 174 ? 15.567 0.198 -0.573 1.00 55.91 174 PRO A C 1
ATOM 1393 O O . PRO A 1 174 ? 16.450 -0.219 0.177 1.00 55.91 174 PRO A O 1
ATOM 1396 N N . ILE A 1 175 ? 14.594 1.010 -0.170 1.00 69.44 175 ILE A N 1
ATOM 1397 C CA . ILE A 1 175 ? 14.604 1.607 1.167 1.00 69.44 175 ILE A CA 1
ATOM 1398 C C . ILE A 1 175 ? 14.209 0.535 2.181 1.00 69.44 175 ILE A C 1
ATOM 1400 O O . ILE A 1 175 ? 14.901 0.326 3.172 1.00 69.44 175 ILE A O 1
ATOM 1404 N N . ILE A 1 176 ? 13.122 -0.176 1.883 1.00 85.00 176 ILE A N 1
ATOM 1405 C CA . ILE A 1 176 ? 12.507 -1.205 2.722 1.00 85.00 176 ILE A CA 1
ATOM 1406 C C . ILE A 1 176 ? 11.648 -2.142 1.861 1.00 85.00 176 ILE A C 1
ATOM 1408 O O . ILE A 1 176 ? 11.416 -1.887 0.672 1.00 85.00 176 ILE A O 1
ATOM 1412 N N . LYS A 1 177 ? 11.178 -3.245 2.453 1.00 90.44 177 LYS A N 1
ATOM 1413 C CA . LYS A 1 177 ? 10.145 -4.091 1.847 1.00 90.44 177 LYS A CA 1
ATOM 1414 C C . LYS A 1 177 ? 8.818 -3.344 1.746 1.00 90.44 177 LYS A C 1
ATOM 1416 O O . LYS A 1 177 ? 8.534 -2.448 2.539 1.00 90.44 177 LYS A O 1
ATOM 1421 N N . LEU A 1 178 ? 8.000 -3.719 0.765 1.00 91.50 178 LEU A N 1
ATOM 1422 C CA . LEU A 1 178 ? 6.679 -3.128 0.567 1.00 91.50 178 LEU A CA 1
ATOM 1423 C C . LEU A 1 178 ? 5.774 -3.357 1.779 1.00 91.50 178 LEU A C 1
ATOM 1425 O O . LEU A 1 178 ? 5.050 -2.447 2.180 1.00 91.50 178 LEU A O 1
ATOM 1429 N N . SER A 1 179 ? 5.845 -4.542 2.380 1.00 92.81 179 SER A N 1
ATOM 1430 C CA . SER A 1 179 ? 5.135 -4.858 3.622 1.00 92.81 179 SER A CA 1
ATOM 1431 C C . SER A 1 179 ? 5.503 -3.889 4.752 1.00 92.81 179 SER A C 1
ATOM 1433 O O . SER A 1 179 ? 4.617 -3.260 5.334 1.00 92.81 179 SER A O 1
ATOM 1435 N N . ASP A 1 180 ? 6.800 -3.705 4.999 1.00 90.12 180 ASP A N 1
ATOM 1436 C CA . ASP A 1 180 ? 7.319 -2.788 6.017 1.00 90.12 180 ASP A CA 1
ATOM 1437 C C . ASP A 1 180 ? 6.885 -1.344 5.754 1.00 90.12 180 ASP A C 1
ATOM 1439 O O . ASP A 1 180 ? 6.432 -0.663 6.676 1.00 90.12 180 ASP A O 1
ATOM 1443 N N . PHE A 1 181 ? 6.954 -0.890 4.495 1.00 90.06 181 PHE A N 1
ATOM 1444 C CA . PHE A 1 181 ? 6.510 0.450 4.111 1.00 90.06 181 PHE A CA 1
ATOM 1445 C C . PHE A 1 181 ? 5.045 0.663 4.479 1.00 90.06 181 PHE A C 1
ATOM 1447 O O . PHE A 1 181 ? 4.725 1.610 5.196 1.00 90.06 181 PHE A O 1
ATOM 1454 N N . ILE A 1 182 ? 4.166 -0.246 4.048 1.00 91.94 182 ILE A N 1
ATOM 1455 C CA . ILE A 1 182 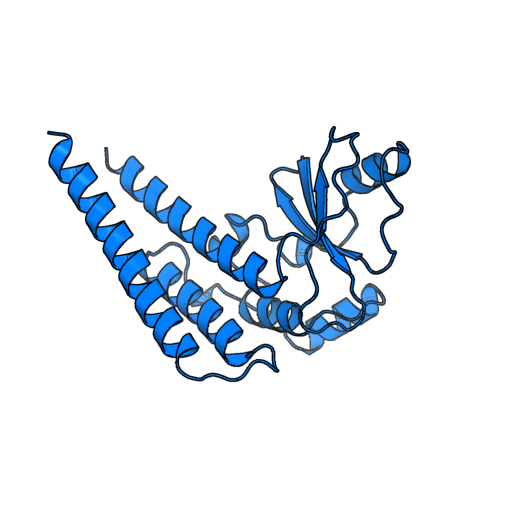? 2.724 -0.145 4.290 1.00 91.94 182 ILE A CA 1
ATOM 1456 C C . ILE A 1 182 ? 2.437 -0.103 5.791 1.00 91.94 182 ILE A C 1
ATOM 1458 O O . ILE A 1 182 ? 1.715 0.777 6.250 1.00 91.94 182 ILE A O 1
ATOM 1462 N N . ILE A 1 183 ? 3.025 -1.010 6.576 1.00 90.44 183 ILE A N 1
ATOM 1463 C CA . ILE A 1 183 ? 2.808 -1.033 8.028 1.00 90.44 183 ILE A CA 1
ATOM 1464 C C . ILE A 1 183 ? 3.313 0.250 8.688 1.00 90.44 183 ILE A C 1
ATOM 1466 O O . ILE A 1 183 ? 2.624 0.801 9.547 1.00 90.44 183 ILE A O 1
ATOM 1470 N N . SER A 1 184 ? 4.504 0.719 8.310 1.00 87.94 184 SER A N 1
ATOM 1471 C CA . SER A 1 184 ? 5.091 1.927 8.892 1.00 87.94 184 SER A CA 1
ATOM 1472 C C . SER A 1 184 ? 4.241 3.166 8.612 1.00 87.94 184 SER A C 1
ATOM 1474 O O . SER A 1 184 ? 3.980 3.951 9.522 1.00 87.94 184 SER A O 1
ATOM 1476 N N . GLU A 1 185 ? 3.726 3.290 7.391 1.00 89.19 185 GLU A N 1
ATOM 1477 C CA . GLU A 1 185 ? 2.942 4.446 6.980 1.00 89.19 185 GLU A CA 1
ATOM 1478 C C . GLU A 1 185 ? 1.548 4.448 7.617 1.00 89.19 185 GLU A C 1
ATOM 1480 O O . GLU A 1 185 ? 1.095 5.479 8.113 1.00 89.19 185 GLU A O 1
ATOM 1485 N N . LEU A 1 186 ? 0.889 3.286 7.695 1.00 89.62 186 LEU A N 1
ATOM 1486 C CA . LEU A 1 186 ? -0.399 3.172 8.381 1.00 89.62 186 LEU A CA 1
ATOM 14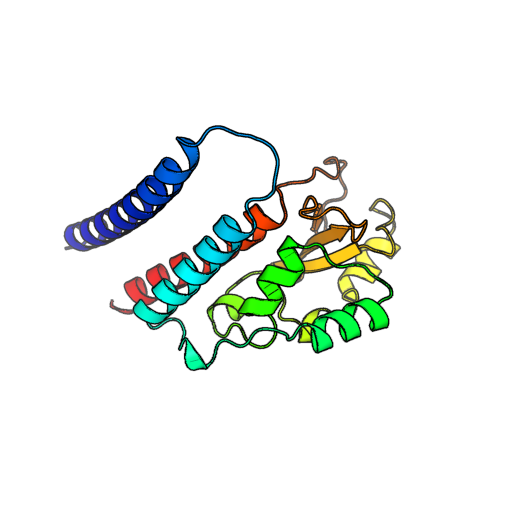87 C C . LEU A 1 186 ? -0.273 3.506 9.874 1.00 89.62 186 LEU A C 1
ATOM 1489 O O . LEU A 1 186 ? -1.121 4.210 10.414 1.00 89.62 186 LEU A O 1
ATOM 1493 N N . LYS A 1 187 ? 0.795 3.051 10.544 1.00 88.19 187 LYS A N 1
ATOM 1494 C CA . LYS A 1 187 ? 1.061 3.411 11.948 1.00 88.19 187 LYS A CA 1
ATOM 1495 C C . LYS A 1 187 ? 1.258 4.913 12.117 1.00 88.19 187 LYS A C 1
ATOM 1497 O O . LYS A 1 187 ? 0.606 5.512 12.969 1.00 88.19 187 LYS A O 1
ATOM 1502 N N . ARG A 1 188 ? 2.097 5.516 11.269 1.00 85.31 188 ARG A N 1
ATOM 1503 C CA . ARG A 1 188 ? 2.366 6.957 11.287 1.00 85.31 188 ARG A CA 1
ATOM 1504 C C . ARG A 1 188 ? 1.082 7.772 11.141 1.00 85.31 188 ARG A C 1
ATOM 1506 O O . ARG A 1 188 ? 0.878 8.724 11.884 1.00 85.31 188 ARG A O 1
ATOM 1513 N N . SER A 1 189 ? 0.198 7.368 10.229 1.00 86.44 189 SER A N 1
ATOM 1514 C CA . SER A 1 189 ? -1.096 8.025 10.013 1.00 86.44 189 SER A CA 1
ATOM 1515 C C . SER A 1 189 ? -1.956 8.057 11.287 1.00 86.44 189 SER A C 1
ATOM 1517 O O . SER A 1 189 ? -2.517 9.094 11.648 1.00 86.44 189 SER A O 1
ATOM 1519 N N . VAL A 1 190 ? -2.004 6.944 12.024 1.00 88.50 190 VAL A N 1
ATOM 1520 C CA . VAL A 1 190 ? -2.742 6.857 13.293 1.00 88.50 190 VAL A CA 1
ATOM 1521 C C . VAL A 1 190 ? -2.090 7.696 14.392 1.00 88.50 190 VAL A C 1
ATOM 1523 O O . VAL A 1 190 ? -2.786 8.392 15.133 1.00 88.50 190 VAL A O 1
ATOM 1526 N N . GLU A 1 191 ? -0.763 7.651 14.506 1.00 86.19 191 GLU A N 1
ATOM 1527 C CA . GLU A 1 191 ? -0.008 8.447 15.481 1.00 86.19 191 GLU A CA 1
ATOM 1528 C C . GLU A 1 191 ? -0.241 9.950 15.280 1.00 86.19 191 GLU A C 1
ATOM 1530 O O . GLU A 1 191 ? -0.577 10.661 16.231 1.00 86.19 191 GLU A O 1
ATOM 1535 N N . ASP A 1 192 ? -0.153 10.421 14.036 1.00 84.19 192 ASP A N 1
ATOM 1536 C CA . ASP A 1 192 ? -0.414 11.810 13.661 1.00 84.19 192 ASP A CA 1
ATOM 1537 C C . ASP A 1 192 ? -1.830 12.253 14.049 1.00 84.19 192 ASP A C 1
ATOM 1539 O O . ASP A 1 192 ? -2.021 13.350 14.587 1.00 84.19 192 ASP A O 1
ATOM 1543 N N . PHE A 1 193 ? -2.831 11.400 13.814 1.00 85.56 193 PHE A N 1
ATOM 1544 C CA . PHE A 1 193 ? -4.211 11.670 14.208 1.00 85.56 193 PHE A CA 1
ATOM 1545 C C . PHE A 1 193 ? -4.354 11.830 15.729 1.00 85.56 193 PHE A C 1
ATOM 1547 O O . PHE A 1 193 ? -4.976 12.789 16.200 1.00 85.56 193 PHE A O 1
ATOM 1554 N N . ILE A 1 194 ? -3.756 10.920 16.506 1.00 84.81 194 ILE A N 1
ATOM 1555 C CA . ILE A 1 194 ? -3.792 10.957 17.976 1.00 84.81 194 ILE A CA 1
ATOM 1556 C C . ILE A 1 194 ? -3.145 12.246 18.492 1.00 84.81 194 ILE A C 1
ATOM 1558 O O . ILE A 1 194 ? -3.713 12.924 19.355 1.00 84.81 194 ILE A O 1
ATOM 1562 N N . ILE A 1 195 ? -1.986 12.615 17.938 1.00 84.69 195 ILE A N 1
ATOM 1563 C CA . ILE A 1 195 ? -1.264 13.832 18.317 1.00 84.69 195 ILE A CA 1
ATOM 1564 C C . ILE A 1 195 ? -2.129 15.067 18.043 1.00 84.69 195 ILE A C 1
ATOM 1566 O O . ILE A 1 195 ? -2.354 15.850 18.968 1.00 84.69 195 ILE A O 1
ATOM 1570 N N . ARG A 1 196 ? -2.690 15.215 16.834 1.00 83.50 196 ARG A N 1
ATOM 1571 C CA . ARG A 1 196 ? -3.546 16.365 16.474 1.00 83.50 196 ARG A CA 1
ATOM 1572 C C . ARG A 1 196 ? -4.764 16.489 17.393 1.00 83.50 196 ARG A C 1
ATOM 1574 O O . ARG A 1 196 ? -5.041 17.561 17.927 1.00 83.50 196 ARG A O 1
ATOM 1581 N N . ARG A 1 197 ? -5.440 15.371 17.672 1.00 83.00 197 ARG A N 1
ATOM 1582 C CA . ARG A 1 197 ? -6.593 15.344 18.584 1.00 83.00 197 ARG A CA 1
ATOM 1583 C C . ARG A 1 197 ? -6.226 15.781 20.006 1.00 83.00 197 ARG A C 1
ATOM 1585 O O . ARG A 1 197 ? -7.035 16.413 20.684 1.00 83.00 197 ARG A O 1
ATOM 1592 N N . SER A 1 198 ? -5.022 15.442 20.468 1.00 77.19 198 SER A N 1
ATOM 1593 C CA . SER A 1 198 ? -4.540 15.836 21.795 1.00 77.19 198 SER A CA 1
ATOM 1594 C C . SER A 1 198 ? -4.201 17.329 21.885 1.00 77.19 198 SER A C 1
ATOM 1596 O O . SER A 1 198 ? -4.418 17.937 22.934 1.00 77.19 198 SER A O 1
ATOM 1598 N N . THR A 1 199 ? -3.731 17.934 20.787 1.00 75.56 199 THR A N 1
ATOM 1599 C CA . THR A 1 199 ? -3.382 19.361 20.724 1.00 75.56 199 THR A CA 1
ATOM 1600 C C . THR A 1 199 ? -4.594 20.275 20.567 1.00 75.56 199 THR A C 1
ATOM 1602 O O . THR A 1 199 ? -4.555 21.395 21.064 1.00 75.56 199 THR A O 1
ATOM 1605 N N . ASP A 1 200 ? -5.686 19.792 19.967 1.00 64.69 200 ASP A N 1
ATOM 1606 C CA . ASP A 1 200 ? -6.938 20.551 19.795 1.00 64.69 200 ASP A CA 1
ATOM 1607 C C . ASP A 1 200 ? -7.766 20.682 21.093 1.00 64.69 200 ASP A C 1
ATOM 1609 O O . ASP A 1 200 ? -8.777 21.381 21.132 1.00 64.69 200 ASP A O 1
ATOM 1613 N N . CYS A 1 201 ? -7.353 20.013 22.175 1.00 53.94 201 CYS A N 1
ATOM 1614 C CA . CYS A 1 201 ? -8.003 20.089 23.487 1.00 53.94 201 CYS A CA 1
ATOM 1615 C C . CYS A 1 201 ? -7.499 21.255 24.373 1.00 53.94 201 CYS A C 1
ATOM 1617 O O . CYS A 1 201 ? -7.787 21.252 25.575 1.00 53.94 201 CYS A O 1
ATOM 1619 N N . TYR A 1 202 ? -6.761 22.226 23.813 1.00 41.81 202 TYR A N 1
ATOM 1620 C CA . TYR A 1 202 ? -6.204 23.390 24.524 1.00 41.81 202 TYR A CA 1
ATOM 1621 C C . TYR A 1 202 ? -6.676 24.737 23.980 1.00 41.81 202 TYR A C 1
ATOM 1623 O O . TYR A 1 202 ? -6.657 24.929 22.746 1.00 41.81 202 TYR A O 1
#

Radius of gyration: 18.65 Å; chains: 1; bounding box: 42×43×54 Å